Protein 2H6E (pdb70)

Organism: Saccharolobus solfataricus (strain ATCC 35092 / DSM 1617 / JCM 11322 / P2) (NCBI:txid273057)

Sequence (323 aa):
MVKSKAALLKKFSEDVNIPEPQGEEVLIRIGGAGVCRTDLRVWKGVEAKQGFRLPIILGHENAGTIVEVGELAKVKKGDNVVVYATWGDLTCRRYCREGKFNICKNQIIPGQTTNGGFSEYMLVKSSRRWLVKLNSLSPVEAAPLADAGTTSMGAIRQALPFISKFAEPVVIVNGIGGLLAVYTIQILKALMKNNITIVGISRSKKHRDFALELGADYVSEMKDAESLINKLTDDGLGASSIAIDLVGTEEETTYNLGKLLAQEGAIILVGMMEGKRVSLEAFDTAVWNKKLLGSNYGSLNDLEEDVVRRLSESSGKIKPYIIKVPLGRQVITP

Structure (mmCIF, N/CA/C/O backbone):
data_2H6E
#
_entry.id   2H6E
#
_cell.length_a   84.019
_cell.length_b   84.019
_cell.length_c   194.979
_cell.angle_alpha   90.00
_cell.angle_beta   90.00
_cell.angle_gamma   90.00
#
_symmetry.space_group_name_H-M   'I 41 2 2'
#
loop_
_entity.id
_entity.type
_entity.pdbx_description
1 polymer 'D-arabinose 1-dehydrogenase'
2 non-polymer 'ZINC ION'
3 water water
#
loop_
_atom_site.group_PDB
_atom_site.id
_atom_site.type_symbol
_atom_site.label_atom_id
_atom_site.label_alt_id
_atom_site.label_comp_id
_atom_site.label_asym_id
_atom_site.label_entity_id
_atom_site.label_seq_id
_atom_site.pdbx_PDB_ins_code
_atom_site.Cartn_x
_atom_site.Cartn_y
_atom_site.Cartn_z
_atom_site.occupancy
_atom_site.B_iso_or_equiv
_atom_site.auth_seq_id
_atom_site.auth_comp_id
_atom_site.auth_asym_id
_atom_site.auth_atom_id
_atom_site.pdbx_PDB_model_num
ATOM 1 N N . MET A 1 1 ? 58.338 -1.142 1.630 1.00 40.76 1 MET A N 1
ATOM 2 C CA . MET A 1 1 ? 59.205 -1.743 2.678 1.00 40.77 1 MET A CA 1
ATOM 3 C C . MET A 1 1 ? 60.523 -0.981 2.775 1.00 39.35 1 MET A C 1
ATOM 4 O O . MET A 1 1 ? 61.143 -0.670 1.755 1.00 40.63 1 MET A O 1
ATOM 9 N N . VAL A 1 2 ? 60.951 -0.706 4.007 1.00 37.44 2 VAL A N 1
ATOM 10 C CA . VAL A 1 2 ? 62.060 0.211 4.278 1.00 34.44 2 VAL A CA 1
ATOM 11 C C . VAL A 1 2 ? 63.301 -0.510 4.775 1.00 33.84 2 VAL A C 1
ATOM 12 O O . VAL A 1 2 ? 63.226 -1.345 5.676 1.00 33.07 2 VAL A O 1
ATOM 16 N N . LYS A 1 3 ? 64.450 -0.172 4.194 1.00 33.04 3 LYS A N 1
ATOM 17 C CA . LYS A 1 3 ? 65.722 -0.755 4.609 1.00 32.40 3 LYS A CA 1
ATOM 18 C C . LYS A 1 3 ? 66.191 -0.129 5.915 1.00 31.63 3 LYS A C 1
ATOM 19 O O . LYS A 1 3 ? 65.979 1.063 6.142 1.00 34.36 3 LYS A O 1
ATOM 20 N N . SER A 1 4 ? 66.835 -0.939 6.755 1.00 30.40 4 SER A N 1
ATOM 21 C CA . SER A 1 4 ? 67.252 -0.522 8.086 1.00 29.62 4 SER A CA 1
ATOM 22 C C . SER A 1 4 ? 68.412 -1.373 8.602 1.00 29.70 4 SER A C 1
ATOM 23 O O . SER A 1 4 ? 68.402 -2.596 8.465 1.00 31.54 4 SER A O 1
ATOM 26 N N . LYS A 1 5 ? 69.398 -0.711 9.198 1.00 27.18 5 LYS A N 1
ATOM 27 C CA . LYS A 1 5 ? 70.527 -1.367 9.843 1.00 27.23 5 LYS A CA 1
ATOM 28 C C . LYS A 1 5 ? 70.158 -1.745 11.277 1.00 26.75 5 LYS A C 1
ATOM 29 O O . LYS A 1 5 ? 69.823 -0.872 12.085 1.00 26.12 5 LYS A O 1
ATOM 33 N N . ALA A 1 6 ? 70.249 -3.034 11.602 1.00 24.29 6 ALA A N 1
ATOM 34 C CA . ALA A 1 6 ? 69.952 -3.507 12.948 1.00 21.85 6 ALA A CA 1
ATOM 35 C C . ALA A 1 6 ? 71.017 -4.456 13.484 1.00 19.99 6 ALA A C 1
ATOM 36 O O . ALA A 1 6 ? 71.945 -4.830 12.774 1.00 22.61 6 ALA A O 1
ATOM 38 N N . ALA A 1 7 ? 70.881 -4.810 14.756 1.00 17.34 7 ALA A N 1
ATOM 39 C CA . ALA A 1 7 ? 71.670 -5.860 15.377 1.00 16.94 7 ALA A CA 1
ATOM 40 C C . ALA A 1 7 ? 70.749 -7.048 15.651 1.00 17.19 7 ALA A C 1
ATOM 41 O O . ALA A 1 7 ? 69.764 -6.919 16.389 1.00 16.96 7 ALA A O 1
ATOM 43 N N . LEU A 1 8 ? 71.076 -8.200 15.063 1.00 15.90 8 LEU A N 1
ATOM 44 C CA . LEU A 1 8 ? 70.231 -9.398 15.142 1.00 14.80 8 LEU A CA 1
ATOM 45 C C . LEU A 1 8 ? 70.731 -10.379 16.184 1.00 13.78 8 LEU A C 1
ATOM 46 O O . LEU A 1 8 ? 71.935 -10.585 16.321 1.00 12.53 8 LEU A O 1
ATOM 51 N N . LEU A 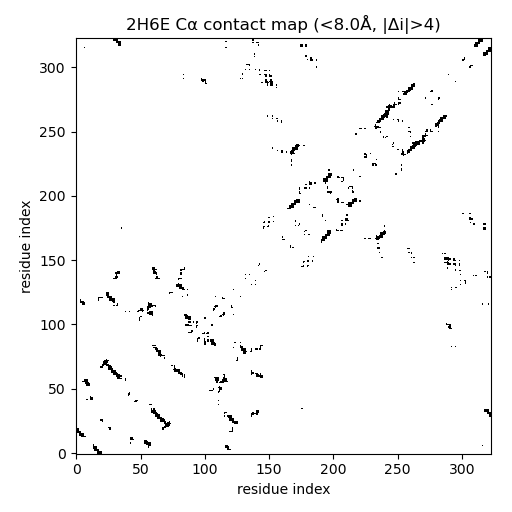1 9 ? 69.793 -10.972 16.916 1.00 12.25 9 LEU A N 1
ATOM 52 C CA . LEU A 1 9 ? 70.073 -12.130 17.742 1.00 12.36 9 LEU A CA 1
ATOM 53 C C . LEU A 1 9 ? 69.740 -13.339 16.884 1.00 14.22 9 LEU A C 1
ATOM 54 O O . LEU A 1 9 ? 68.584 -13.540 16.534 1.00 14.08 9 LEU A O 1
ATOM 59 N N . LYS A 1 10 ? 70.759 -14.123 16.527 1.00 15.84 10 LYS A N 1
ATOM 60 C CA . LYS A 1 10 ? 70.600 -15.270 15.619 1.00 14.37 10 LYS A CA 1
ATOM 61 C C . LYS A 1 10 ? 70.858 -16.587 16.327 1.00 11.22 10 LYS A C 1
ATOM 62 O O . LYS A 1 10 ? 70.133 -17.555 16.122 1.00 9.52 10 LYS A O 1
ATOM 68 N N . LYS A 1 11 ? 71.918 -16.615 17.130 1.00 10.89 11 LYS A N 1
ATOM 69 C CA . LYS A 1 11 ? 72.233 -17.734 18.015 1.00 11.06 11 LYS A CA 1
ATOM 70 C C . LYS A 1 11 ? 72.500 -17.152 19.397 1.00 10.11 11 LYS A C 1
ATOM 71 O O . LYS A 1 11 ? 72.881 -15.989 19.511 1.00 10.87 11 LYS A O 1
ATOM 73 N N . PHE A 1 12 ? 72.337 -17.954 20.445 1.00 10.93 12 PHE A N 1
ATOM 74 C CA . PHE A 1 12 ? 72.449 -17.444 21.821 1.00 10.40 12 PHE A CA 1
ATOM 75 C C . PHE A 1 12 ? 73.868 -17.016 22.263 1.00 10.92 12 PHE A C 1
ATOM 76 O O . PHE A 1 12 ? 74.173 -17.030 23.454 1.00 10.58 12 PHE A O 1
ATOM 84 N N . SER A 1 13 ? 74.720 -16.601 21.322 1.00 12.41 13 SER A N 1
ATOM 85 C CA . SER A 1 13 ? 76.020 -16.019 21.666 1.00 12.09 13 SER A CA 1
ATOM 86 C C . SER A 1 13 ? 76.632 -15.234 20.506 1.00 12.88 13 SER A C 1
ATOM 87 O O . SER A 1 13 ? 76.774 -15.741 19.392 1.00 13.96 13 SER A O 1
ATOM 89 N N . GLU A 1 19 ? 73.601 -6.932 10.241 1.00 43.01 19 GLU A N 1
ATOM 90 C CA . GLU A 1 19 ? 73.651 -5.666 9.523 1.00 43.90 19 GLU A CA 1
ATOM 91 C C . GLU A 1 19 ? 72.266 -5.160 9.099 1.00 44.87 19 GLU A C 1
ATOM 92 O O . GLU A 1 19 ? 71.511 -4.649 9.927 1.00 43.63 19 GLU A O 1
ATOM 94 N N . ASP A 1 20 ? 71.922 -5.343 7.824 1.00 45.87 20 ASP A N 1
ATOM 95 C CA . ASP A 1 20 ? 70.878 -4.545 7.168 1.00 46.98 20 ASP A CA 1
ATOM 96 C C . ASP A 1 20 ? 69.578 -5.331 6.925 1.00 47.05 20 ASP A C 1
ATOM 97 O O . ASP A 1 20 ? 69.547 -6.233 6.090 1.00 48.74 20 ASP A O 1
ATOM 102 N N . VAL A 1 21 ? 68.509 -4.977 7.646 1.00 45.54 21 VAL A N 1
ATOM 103 C CA . VAL A 1 21 ? 67.209 -5.655 7.522 1.00 44.44 21 VAL A CA 1
ATOM 104 C C . VAL A 1 21 ? 66.136 -4.799 6.829 1.00 43.04 21 VAL A C 1
ATOM 105 O O . VAL A 1 21 ? 66.316 -3.596 6.621 1.00 43.35 21 VAL A O 1
ATOM 109 N N . ASN A 1 22 ? 65.019 -5.442 6.488 1.00 40.47 22 ASN A N 1
ATOM 110 C CA . ASN A 1 22 ? 63.885 -4.784 5.838 1.00 38.51 22 ASN A CA 1
ATOM 111 C C . ASN A 1 22 ? 62.674 -4.668 6.773 1.00 37.20 22 ASN A C 1
ATOM 112 O O . ASN A 1 22 ? 62.379 -5.601 7.523 1.00 38.07 22 ASN A O 1
ATOM 117 N N . ILE A 1 23 ? 61.969 -3.535 6.706 1.00 35.53 23 ILE A N 1
ATOM 118 C CA . ILE A 1 23 ? 60.877 -3.222 7.648 1.00 34.92 23 ILE A CA 1
ATOM 119 C C . ILE A 1 23 ? 59.581 -2.841 6.913 1.00 33.47 23 ILE A C 1
ATOM 120 O O . ILE A 1 23 ? 59.570 -1.883 6.147 1.00 33.49 23 ILE A O 1
ATOM 125 N N . PRO A 1 24 ? 58.477 -3.575 7.159 1.00 34.20 24 PRO A N 1
ATOM 126 C CA . PRO A 1 24 ? 57.229 -3.302 6.428 1.00 34.04 24 PRO A CA 1
ATOM 127 C C . PRO A 1 24 ? 56.655 -1.893 6.627 1.00 33.08 24 PRO A C 1
ATOM 128 O O . PRO A 1 24 ? 56.866 -1.267 7.660 1.00 32.95 24 PRO A O 1
ATOM 132 N N . GLU A 1 25 ? 55.938 -1.408 5.622 1.00 31.38 25 GLU A N 1
ATOM 133 C CA . GLU A 1 25 ? 55.318 -0.102 5.697 1.00 30.18 25 GLU A CA 1
ATOM 134 C C . GLU A 1 25 ? 54.044 -0.223 6.514 1.00 29.10 25 GLU A C 1
ATOM 135 O O . GLU A 1 25 ? 53.340 -1.243 6.440 1.00 26.02 25 GLU A O 1
ATOM 141 N N . PRO A 1 26 ? 53.744 0.816 7.307 1.00 22.93 26 PRO A N 1
ATOM 142 C CA . PRO A 1 26 ? 52.591 0.775 8.185 1.00 22.16 26 PRO A CA 1
ATOM 143 C C . PRO A 1 26 ? 51.231 0.834 7.485 1.00 20.09 26 PRO A C 1
ATOM 144 O O . PRO A 1 26 ? 51.051 1.610 6.542 1.00 20.06 26 PRO A O 1
ATOM 148 N N . GLN A 1 27 ? 50.284 0.055 8.016 1.00 20.76 27 GLN A N 1
ATOM 149 C CA . GLN A 1 27 ? 48.907 0.002 7.546 1.00 17.52 27 GLN A CA 1
ATOM 150 C C . GLN A 1 27 ? 47.949 0.182 8.724 1.00 18.11 27 GLN A C 1
ATOM 151 O O . GLN A 1 27 ? 48.273 -0.152 9.874 1.00 17.37 27 GLN A O 1
ATOM 157 N N . GLY A 1 28 ? 46.737 0.650 8.448 1.00 19.32 28 GLY A N 1
ATOM 158 C CA . GLY A 1 28 ? 45.740 0.749 9.514 1.00 20.84 28 GLY A CA 1
ATOM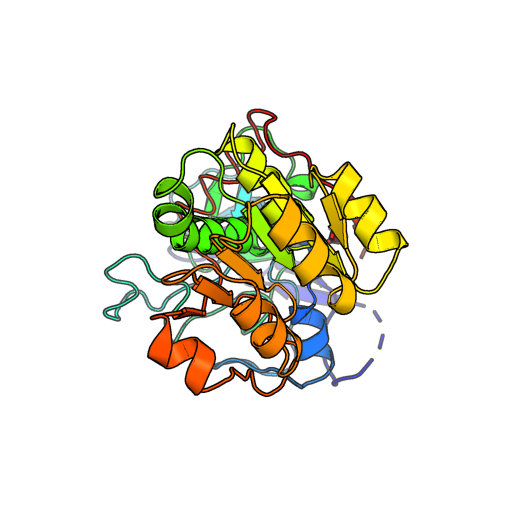 159 C C . GLY A 1 28 ? 46.260 1.700 10.577 1.00 19.64 28 GLY A C 1
ATOM 160 O O . GLY A 1 28 ? 46.643 2.816 10.251 1.00 19.97 28 GLY A O 1
ATOM 161 N N . GLU A 1 29 ? 46.301 1.252 11.833 1.00 22.49 29 GLU A N 1
ATOM 162 C CA . GLU A 1 29 ? 46.751 2.102 12.949 1.00 23.96 29 GLU A CA 1
ATOM 163 C C . GLU A 1 29 ? 48.264 2.118 13.161 1.00 21.32 29 GLU A C 1
ATOM 164 O O . GLU A 1 29 ? 48.762 2.839 14.045 1.00 21.21 29 GLU A O 1
ATOM 170 N N . GLU A 1 30 ? 49.002 1.351 12.365 1.00 20.15 30 GLU A N 1
ATOM 171 C CA . GLU A 1 30 ? 50.446 1.212 12.545 1.00 21.42 30 GLU A CA 1
ATOM 172 C C . GLU A 1 30 ? 51.203 2.492 12.259 1.00 22.43 30 GLU A C 1
ATOM 173 O O . GLU A 1 30 ? 50.767 3.313 11.456 1.00 21.25 30 GLU A O 1
ATOM 179 N N . VAL A 1 31 ? 52.370 2.610 12.893 1.00 21.97 31 VAL A N 1
ATOM 180 C CA . VAL A 1 31 ? 53.245 3.753 12.751 1.00 21.64 31 VAL A CA 1
ATOM 181 C C . VAL A 1 31 ? 54.670 3.258 12.594 1.00 22.28 31 VAL A C 1
ATOM 182 O O . VAL A 1 31 ? 55.061 2.305 13.248 1.00 22.52 31 VAL A O 1
ATOM 186 N N . LEU A 1 32 ? 55.431 3.894 11.706 1.00 21.98 32 LEU A N 1
ATOM 187 C CA . LEU A 1 32 ? 56.852 3.594 11.548 1.00 23.94 32 LEU A CA 1
ATOM 188 C C . LEU A 1 32 ? 57.611 4.719 12.217 1.00 24.72 32 LEU A C 1
ATOM 189 O O . LEU A 1 32 ? 57.320 5.886 11.963 1.00 24.51 32 LEU A O 1
ATOM 194 N N . ILE A 1 33 ? 58.556 4.377 13.092 1.00 26.04 33 ILE A N 1
ATOM 195 C CA . ILE A 1 33 ? 59.404 5.389 13.696 1.00 28.05 33 ILE A CA 1
ATOM 196 C C . ILE A 1 33 ? 60.880 5.181 13.347 1.00 28.58 33 ILE A C 1
ATOM 197 O O . ILE A 1 33 ? 61.343 4.059 13.133 1.00 29.06 33 ILE A O 1
ATOM 202 N N . ARG A 1 34 ? 61.592 6.301 13.334 1.00 27.16 34 ARG A N 1
ATOM 203 C CA . ARG A 1 34 ? 63.037 6.368 13.265 1.00 27.70 34 ARG A CA 1
ATOM 204 C C . ARG A 1 34 ? 63.574 6.342 14.694 1.00 26.76 34 ARG A C 1
ATOM 205 O O . ARG A 1 34 ? 63.368 7.302 15.438 1.00 25.35 34 ARG A O 1
ATOM 213 N N . ILE A 1 35 ? 64.245 5.257 15.088 1.00 23.08 35 ILE A N 1
ATOM 214 C CA . ILE A 1 35 ? 64.726 5.142 16.467 1.00 22.52 35 ILE A CA 1
ATOM 215 C C . ILE A 1 35 ? 65.744 6.254 16.764 1.00 22.22 35 ILE A C 1
ATOM 216 O O . ILE A 1 35 ? 66.700 6.458 16.013 1.00 23.94 35 ILE A O 1
ATOM 221 N N . GLY A 1 36 ? 65.497 6.994 17.840 1.00 21.94 36 GLY A N 1
ATOM 222 C CA . GLY A 1 36 ? 66.463 7.945 18.391 1.00 22.45 36 GLY A CA 1
ATOM 223 C C . GLY A 1 36 ? 67.302 7.328 19.497 1.00 21.37 36 GLY A C 1
ATOM 224 O O . GLY A 1 36 ? 68.483 7.654 19.651 1.00 23.36 36 GLY A O 1
ATOM 225 N N . GLY A 1 37 ? 66.681 6.449 20.276 1.00 24.10 37 GLY A N 1
ATOM 226 C CA . GLY A 1 37 ? 67.330 5.770 21.390 1.00 24.60 37 GLY A CA 1
ATOM 227 C C . GLY A 1 37 ? 66.701 4.414 21.632 1.00 20.73 37 GLY A C 1
ATOM 228 O O . GLY A 1 37 ? 65.489 4.273 21.595 1.00 24.69 37 GLY A O 1
ATOM 229 N N . ALA A 1 38 ? 67.532 3.400 21.820 1.00 17.09 38 ALA A N 1
ATOM 230 C CA . ALA A 1 38 ? 67.070 2.076 22.236 1.00 18.81 38 ALA A CA 1
ATOM 231 C C . ALA A 1 38 ? 67.899 1.601 23.436 1.00 21.43 38 ALA A C 1
ATOM 232 O O . ALA A 1 38 ? 69.063 1.239 23.280 1.00 23.30 38 ALA A O 1
ATOM 234 N N . GLY A 1 39 ? 67.319 1.642 24.634 1.00 21.98 39 GLY A N 1
ATOM 235 C CA . GLY A 1 39 ? 68.043 1.285 25.857 1.00 22.95 39 GLY A CA 1
ATOM 236 C C . GLY A 1 39 ? 68.411 -0.188 25.951 1.00 24.26 39 GLY A C 1
ATOM 237 O O . GLY A 1 39 ? 67.769 -1.029 25.316 1.00 22.11 39 GLY A O 1
ATOM 238 N N . VAL A 1 40 ? 69.463 -0.486 26.722 1.00 28.41 40 VAL A N 1
ATOM 239 C CA . VAL A 1 40 ? 69.970 -1.857 26.913 1.00 25.55 40 VAL A CA 1
ATOM 240 C C . VAL A 1 40 ? 69.657 -2.361 28.340 1.00 27.50 40 VAL A C 1
ATOM 241 O O . VAL A 1 40 ? 70.120 -1.792 29.328 1.00 25.49 40 VAL A O 1
ATOM 245 N N . CYS A 1 41 ? 68.860 -3.424 28.437 1.00 26.88 41 CYS A N 1
ATOM 246 C CA . CYS A 1 41 ? 68.349 -3.921 29.725 1.00 24.55 41 CYS A CA 1
ATOM 247 C C . CYS A 1 41 ? 69.004 -5.227 30.144 1.00 25.13 41 CYS A C 1
ATOM 248 O O . CYS A 1 41 ? 69.506 -5.972 29.308 1.00 23.68 41 CYS A O 1
ATOM 251 N N . ARG A 1 42 ? 68.981 -5.502 31.449 1.00 27.18 42 ARG A N 1
ATOM 252 C CA . ARG A 1 42 ? 69.298 -6.837 31.959 1.00 28.09 42 ARG A CA 1
ATOM 253 C C . ARG A 1 42 ? 68.380 -7.902 31.351 1.00 27.35 42 ARG A C 1
ATOM 254 O O . ARG A 1 42 ? 68.780 -9.064 31.226 1.00 29.45 42 ARG A O 1
ATOM 258 N N . THR A 1 43 ? 67.155 -7.516 30.992 1.00 28.49 43 THR A N 1
ATOM 259 C CA . THR A 1 43 ? 66.250 -8.424 30.284 1.00 29.38 43 THR A CA 1
ATOM 260 C C . THR A 1 43 ? 66.792 -8.842 28.903 1.00 31.15 43 THR A C 1
ATOM 261 O O . THR A 1 43 ? 66.631 -9.998 28.514 1.00 31.19 43 THR A O 1
ATOM 265 N N . ASP A 1 44 ? 67.444 -7.923 28.181 1.00 30.98 44 ASP A N 1
ATOM 266 C CA . ASP A 1 44 ? 68.047 -8.250 26.877 1.00 30.24 44 ASP A CA 1
ATOM 267 C C . ASP A 1 44 ? 69.124 -9.312 27.027 1.00 30.32 44 ASP A C 1
ATOM 268 O O . ASP A 1 44 ? 69.285 -10.158 26.149 1.00 31.83 44 ASP A O 1
ATOM 273 N N . LEU A 1 45 ? 69.872 -9.240 28.129 1.00 29.44 45 LEU A N 1
ATOM 274 C CA . LEU A 1 45 ? 70.949 -10.184 28.396 1.00 29.73 45 LEU A CA 1
ATOM 275 C C . LEU A 1 45 ? 70.409 -11.558 28.777 1.00 29.73 45 LEU A C 1
ATOM 276 O O . LEU A 1 45 ? 71.050 -12.566 28.515 1.00 26.52 45 LEU A O 1
ATOM 281 N N . ARG A 1 46 ? 69.239 -11.601 29.410 1.00 28.85 46 ARG A N 1
ATOM 282 C CA . ARG A 1 46 ? 68.616 -12.880 29.741 1.00 31.16 46 ARG A CA 1
ATOM 283 C C . ARG A 1 46 ? 68.062 -13.552 28.482 1.00 30.03 46 ARG A C 1
ATOM 284 O O . ARG A 1 46 ? 68.107 -14.771 28.350 1.00 31.18 46 ARG A O 1
ATOM 292 N N . VAL A 1 47 ? 67.550 -12.748 27.556 1.00 30.17 47 VAL A N 1
ATOM 293 C CA . VAL A 1 47 ? 67.064 -13.255 26.275 1.00 29.22 47 VAL A CA 1
ATOM 294 C C . VAL A 1 47 ? 68.270 -13.643 25.429 1.00 29.11 47 VAL A C 1
ATOM 295 O O . VAL A 1 47 ? 68.341 -14.764 24.906 1.00 28.61 47 VAL A O 1
ATOM 299 N N . TRP A 1 48 ? 69.239 -12.735 25.348 1.00 28.41 48 TRP A N 1
ATOM 300 C CA . TRP A 1 48 ? 70.517 -12.989 24.659 1.00 28.67 48 TRP A CA 1
ATOM 301 C C . TRP A 1 48 ? 71.151 -14.316 25.062 1.00 30.15 48 TRP A C 1
ATOM 302 O O . TRP A 1 48 ? 71.680 -15.040 24.212 1.00 32.25 48 TRP A O 1
ATOM 313 N N . LYS A 1 49 ? 71.110 -14.618 26.359 1.00 31.78 49 LYS A N 1
ATOM 314 C CA . LYS A 1 49 ? 71.657 -15.871 26.901 1.00 32.71 49 LYS A CA 1
ATOM 315 C C . LYS A 1 49 ? 70.657 -17.037 26.849 1.00 33.40 49 LYS A C 1
ATOM 316 O O . LYS A 1 49 ? 70.966 -18.131 27.292 1.00 31.85 49 LYS A O 1
ATOM 322 N N . GLY A 1 50 ? 69.460 -16.805 26.316 1.00 35.16 50 GLY A N 1
ATOM 323 C CA . GLY A 1 50 ? 68.459 -17.860 26.187 1.00 36.94 50 GLY A CA 1
ATOM 324 C C . GLY A 1 50 ? 68.065 -18.459 27.524 1.00 38.27 50 GLY A C 1
ATOM 325 O O . GLY A 1 50 ? 67.999 -19.680 27.669 1.00 40.59 50 GLY A O 1
ATOM 326 N N . VAL A 1 51 ? 67.846 -17.597 28.513 1.00 37.04 51 VAL A N 1
ATOM 327 C CA . VAL A 1 51 ? 67.340 -18.021 29.816 1.00 36.19 51 VAL A CA 1
ATOM 328 C C . VAL A 1 51 ? 65.948 -17.442 30.047 1.00 34.74 51 VAL A C 1
ATOM 329 O O . VAL A 1 51 ? 65.345 -17.685 31.083 1.00 33.26 51 VAL A O 1
ATOM 333 N N . GLU A 1 52 ? 65.449 -16.677 29.076 1.00 35.40 52 GLU A N 1
ATOM 334 C CA . GLU A 1 52 ? 64.126 -16.066 29.159 1.00 36.85 52 GLU A CA 1
ATOM 335 C C . GLU A 1 52 ? 63.524 -15.932 27.763 1.00 37.89 52 GLU A C 1
ATOM 336 O O . GLU A 1 52 ? 64.146 -15.361 26.863 1.00 38.09 52 GLU A O 1
ATOM 342 N N . ALA A 1 53 ? 62.313 -16.460 27.601 1.00 38.32 53 ALA A N 1
ATOM 343 C CA . ALA A 1 53 ? 61.586 -16.401 26.334 1.00 37.71 53 ALA A CA 1
ATOM 344 C C . ALA A 1 53 ? 60.078 -16.328 26.592 1.00 36.76 53 ALA A C 1
ATOM 345 O O . ALA A 1 53 ? 59.456 -17.309 26.998 1.00 38.20 53 ALA A O 1
ATOM 347 N N . LYS A 1 54 ? 59.501 -15.156 26.363 1.00 36.61 54 LYS A N 1
ATOM 348 C CA . LYS A 1 54 ? 58.063 -14.959 26.522 1.00 36.94 54 LYS A CA 1
ATOM 349 C C . LYS A 1 54 ? 57.314 -15.502 25.304 1.00 38.85 54 LYS A C 1
ATOM 350 O O . LYS A 1 54 ? 57.928 -15.823 24.279 1.00 36.61 54 LYS A O 1
ATOM 356 N N . GLN A 1 55 ? 55.994 -15.626 25.434 1.00 39.48 55 GLN A N 1
ATOM 357 C CA . GLN A 1 55 ? 55.172 -16.235 24.386 1.00 41.54 55 GLN A CA 1
ATOM 358 C C . GLN A 1 55 ? 55.367 -15.492 23.067 1.00 39.23 55 GLN A C 1
ATOM 359 O O . GLN A 1 55 ? 55.375 -14.271 23.054 1.00 35.79 55 GLN A O 1
ATOM 365 N N . GLY A 1 56 ? 55.557 -16.230 21.973 1.00 36.69 56 GLY A N 1
ATOM 366 C CA . GLY A 1 56 ? 55.727 -15.611 20.652 1.00 37.12 56 GLY A CA 1
ATOM 367 C C . GLY A 1 56 ? 57.175 -15.339 20.276 1.00 36.37 56 GLY A C 1
ATOM 368 O O . GLY A 1 56 ? 57.480 -15.074 19.107 1.00 34.61 56 GLY A O 1
ATOM 369 N N . PHE A 1 57 ? 58.072 -15.412 21.257 1.00 35.37 57 PHE A N 1
ATOM 370 C CA . PHE A 1 57 ? 59.495 -15.278 20.989 1.00 36.25 57 PHE A CA 1
ATOM 371 C C . PHE A 1 57 ? 59.949 -16.351 20.004 1.00 36.79 57 PHE A C 1
ATOM 372 O O . PHE A 1 57 ? 59.537 -17.517 20.093 1.00 36.62 57 PHE A O 1
ATOM 380 N N . ARG A 1 58 ? 60.803 -15.942 19.073 1.00 36.04 58 ARG A N 1
ATOM 381 C CA . ARG A 1 58 ? 61.331 -16.838 18.055 1.00 37.31 58 ARG A CA 1
ATOM 382 C C . ARG A 1 58 ? 62.542 -16.175 17.427 1.00 37.95 58 ARG A C 1
ATOM 383 O O . ARG A 1 58 ? 62.645 -14.946 17.440 1.00 35.26 58 ARG A O 1
ATOM 385 N N . LEU A 1 59 ? 63.450 -16.979 16.883 1.00 39.10 59 LEU A N 1
ATOM 386 C CA . LEU A 1 59 ? 64.637 -16.456 16.218 1.00 39.36 59 LEU A CA 1
ATOM 387 C C . LEU A 1 59 ? 64.400 -16.282 14.722 1.00 40.04 59 LEU A C 1
ATOM 388 O O . LEU A 1 59 ? 63.498 -16.895 14.151 1.00 44.91 59 LEU A O 1
ATOM 393 N N . PRO A 1 60 ? 65.215 -15.442 14.092 1.00 36.10 60 PRO A N 1
ATOM 394 C CA . PRO A 1 60 ? 65.975 -14.418 14.816 1.00 34.25 60 PRO A CA 1
ATOM 395 C C . PRO A 1 60 ? 65.078 -13.284 15.301 1.00 32.40 60 PRO A C 1
ATOM 396 O O . PRO A 1 60 ? 63.856 -13.367 15.174 1.00 34.21 60 PRO A O 1
ATOM 400 N N . ILE A 1 61 ? 65.685 -12.237 15.850 1.00 29.83 61 ILE A N 1
ATOM 401 C CA . ILE A 1 61 ? 64.933 -11.116 16.397 1.00 27.23 61 ILE A CA 1
ATOM 402 C C . ILE A 1 61 ? 65.880 -9.952 16.682 1.00 28.64 61 ILE A C 1
ATOM 403 O O . ILE A 1 61 ? 67.037 -10.150 17.075 1.00 28.73 61 ILE A O 1
ATOM 408 N N . ILE A 1 62 ? 65.384 -8.740 16.455 1.00 28.23 62 ILE A N 1
ATOM 409 C CA . ILE A 1 62 ? 66.076 -7.535 16.851 1.00 26.24 62 ILE A CA 1
ATOM 410 C C . ILE A 1 62 ? 65.641 -7.293 18.271 1.00 28.39 62 ILE A C 1
ATOM 411 O O . ILE A 1 62 ? 64.446 -7.150 18.517 1.00 27.12 62 ILE A O 1
ATOM 416 N N . LEU A 1 63 ? 66.591 -7.259 19.197 1.00 26.80 63 LEU A N 1
ATOM 417 C CA . LEU A 1 63 ? 66.277 -6.977 20.597 1.00 28.39 63 LEU A CA 1
ATOM 418 C C . LEU A 1 63 ? 66.027 -5.485 20.792 1.00 26.66 63 LEU A C 1
ATOM 419 O O . LEU A 1 63 ? 66.057 -4.705 19.840 1.00 28.30 63 LEU A O 1
ATOM 424 N N . GLY A 1 64 ? 65.771 -5.095 22.032 1.00 27.70 64 GLY A N 1
ATOM 425 C CA . GLY A 1 64 ? 65.652 -3.697 22.375 1.00 27.58 64 GLY A CA 1
ATOM 426 C C . GLY A 1 64 ? 64.187 -3.363 22.536 1.00 25.46 64 GLY A C 1
ATOM 427 O O . GLY A 1 64 ? 63.478 -3.176 21.547 1.00 26.22 64 GLY A O 1
ATOM 428 N N . HIS A 1 65 ? 63.758 -3.282 23.794 1.00 26.24 65 HIS A N 1
ATOM 429 C CA . HIS A 1 65 ? 62.368 -3.048 24.160 1.00 26.28 65 HIS A CA 1
ATOM 430 C C . HIS A 1 65 ? 62.180 -1.701 24.868 1.00 26.46 65 HIS A C 1
ATOM 431 O O . HIS A 1 65 ? 61.118 -1.434 25.437 1.00 25.22 65 HIS A O 1
ATOM 438 N N . GLU A 1 66 ? 63.206 -0.845 24.804 1.00 24.69 66 GLU A N 1
ATOM 439 C CA . GLU A 1 66 ? 63.242 0.388 25.586 1.00 24.96 66 GLU A CA 1
ATOM 440 C C . GLU A 1 66 ? 63.468 1.543 24.623 1.00 23.29 66 GLU A C 1
ATOM 441 O O . GLU A 1 66 ? 64.590 2.042 24.480 1.00 20.87 66 GLU A O 1
ATOM 447 N N . ASN A 1 67 ? 62.401 1.953 23.937 1.00 19.99 67 ASN A N 1
ATOM 448 C CA . ASN A 1 67 ? 62.554 2.725 22.692 1.00 22.54 67 ASN A CA 1
ATOM 449 C C . ASN A 1 67 ? 61.865 4.093 22.623 1.00 24.29 67 ASN A C 1
ATOM 450 O O . ASN A 1 67 ? 60.722 4.252 23.062 1.00 23.93 67 ASN A O 1
ATOM 455 N N . ALA A 1 68 ? 62.583 5.054 22.034 1.00 22.82 68 ALA A N 1
ATOM 456 C CA . ALA A 1 68 ? 62.064 6.360 21.653 1.00 20.71 68 ALA A CA 1
ATOM 457 C C . ALA A 1 68 ? 62.575 6.744 20.254 1.00 21.65 68 ALA A C 1
ATOM 458 O O . ALA A 1 68 ? 63.605 6.250 19.784 1.00 21.07 68 ALA A O 1
ATOM 460 N N . GLY A 1 69 ? 61.847 7.634 19.601 1.00 23.66 69 GLY A N 1
ATOM 461 C CA . GLY A 1 69 ? 62.247 8.119 18.290 1.00 24.21 69 GLY A CA 1
ATOM 462 C C . GLY A 1 69 ? 61.231 9.068 17.687 1.00 24.63 69 GLY A C 1
ATOM 463 O O . GLY A 1 69 ? 60.406 9.658 18.396 1.00 22.26 69 GLY A O 1
ATOM 464 N N . THR A 1 70 ? 61.300 9.195 16.364 1.00 26.84 70 THR A N 1
ATOM 465 C CA . THR A 1 70 ? 60.504 10.147 15.593 1.00 26.48 70 THR A CA 1
ATOM 466 C C . THR A 1 70 ? 59.560 9.444 14.605 1.00 25.22 70 THR A C 1
ATOM 467 O O . THR A 1 70 ? 59.949 8.508 13.914 1.00 25.08 70 THR A O 1
ATOM 471 N N . ILE A 1 71 ? 58.313 9.893 14.568 1.00 24.73 71 ILE A N 1
ATOM 472 C CA . ILE A 1 71 ? 57.325 9.369 13.638 1.00 24.76 71 ILE A CA 1
ATOM 473 C C . ILE A 1 71 ? 57.710 9.799 12.226 1.00 25.75 71 ILE A C 1
ATOM 474 O O . ILE A 1 71 ? 57.878 10.995 11.955 1.00 24.49 71 ILE A O 1
ATOM 479 N N . VAL A 1 72 ? 57.846 8.816 11.340 1.00 24.84 72 VAL A N 1
ATOM 480 C CA . VAL A 1 72 ? 58.218 9.074 9.933 1.00 25.84 72 VAL A CA 1
ATOM 481 C C . VAL A 1 72 ? 57.166 8.620 8.909 1.00 26.61 72 VAL A C 1
ATOM 482 O O . VAL A 1 72 ? 57.066 9.214 7.840 1.00 24.85 72 VAL A O 1
ATOM 486 N N . GLU A 1 73 ? 56.399 7.573 9.215 1.00 25.42 73 GLU A N 1
ATOM 487 C CA . GLU A 1 73 ? 55.308 7.122 8.333 1.00 26.69 73 GLU A CA 1
ATOM 488 C C . GLU A 1 73 ? 54.141 6.590 9.151 1.00 24.86 73 GLU A C 1
ATOM 489 O O . GLU A 1 73 ? 54.322 6.101 10.270 1.00 21.58 73 GLU A O 1
ATOM 495 N N . VAL A 1 74 ? 52.944 6.678 8.587 1.00 22.82 74 VAL A N 1
ATOM 496 C CA . VAL A 1 74 ? 51.734 6.301 9.299 1.00 21.27 74 VAL A CA 1
ATOM 497 C C . VAL A 1 74 ? 50.780 5.532 8.399 1.00 22.93 74 VAL A C 1
ATOM 498 O O . VAL A 1 74 ? 50.680 5.817 7.199 1.00 19.00 74 VAL A O 1
ATOM 502 N N . GLY A 1 75 ? 50.069 4.565 8.969 1.00 21.34 75 GLY A N 1
ATOM 503 C CA . GLY A 1 75 ? 48.888 4.026 8.306 1.00 21.26 75 GLY A CA 1
ATOM 504 C C . GLY A 1 75 ? 47.740 5.027 8.298 1.00 20.79 75 GLY A C 1
ATOM 505 O O . GLY A 1 75 ? 47.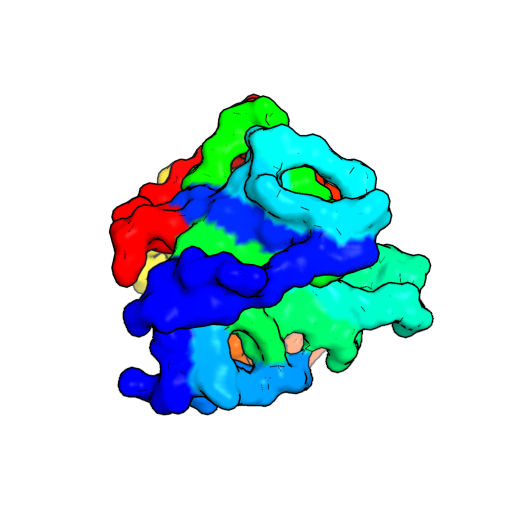789 6.049 8.998 1.00 19.09 75 GLY A O 1
ATOM 506 N N . GLU A 1 76 ? 46.700 4.739 7.513 1.00 21.09 76 GLU A N 1
ATOM 507 C CA . GLU A 1 76 ? 45.598 5.695 7.308 1.00 19.28 76 GLU A CA 1
ATOM 508 C C . GLU A 1 76 ? 44.770 5.919 8.563 1.00 20.23 76 GLU A C 1
ATOM 509 O O . GLU A 1 76 ? 44.060 6.908 8.656 1.00 23.58 76 GLU A O 1
ATOM 515 N N . LEU A 1 77 ? 44.859 5.010 9.529 1.00 17.71 77 LEU A N 1
ATOM 516 C CA . LEU A 1 77 ? 44.095 5.139 10.768 1.00 19.05 77 LEU A CA 1
ATOM 517 C C . LEU A 1 77 ? 44.924 5.517 11.988 1.00 18.98 77 LEU A C 1
ATOM 518 O O . LEU A 1 77 ? 44.404 5.488 13.107 1.00 22.29 77 LEU A O 1
ATOM 523 N N . ALA A 1 78 ? 46.199 5.848 11.805 1.00 18.97 78 ALA A N 1
ATOM 524 C CA . ALA A 1 78 ? 47.091 6.075 12.958 1.00 19.76 78 ALA A CA 1
ATOM 525 C C . ALA A 1 78 ? 46.751 7.350 13.783 1.00 23.73 78 ALA A C 1
ATOM 526 O O . ALA A 1 78 ? 46.988 7.397 15.004 1.00 24.38 78 ALA A O 1
ATOM 528 N N . LYS A 1 79 ? 46.199 8.368 13.126 1.00 22.25 79 LYS A N 1
ATOM 529 C CA . LYS A 1 79 ? 45.798 9.625 13.804 1.00 24.16 79 LYS A CA 1
ATOM 530 C C . LYS A 1 79 ? 46.948 10.223 14.620 1.00 21.67 79 LYS A C 1
ATOM 531 O O . LYS A 1 79 ? 46.779 10.559 15.792 1.00 25.81 79 LYS A O 1
ATOM 535 N N . VAL A 1 80 ? 48.125 10.317 14.012 1.00 21.19 80 VAL A N 1
ATOM 536 C CA . VAL A 1 80 ? 49.293 10.930 14.666 1.00 18.45 80 VAL A CA 1
ATOM 537 C C . VAL A 1 80 ? 50.056 11.765 13.653 1.00 18.24 80 VAL A C 1
ATOM 538 O O . VAL A 1 80 ? 49.839 11.659 12.438 1.00 17.55 80 VAL A O 1
ATOM 542 N N . LYS A 1 81 ? 50.940 12.607 14.170 1.00 19.16 81 LYS A N 1
ATOM 543 C CA . LYS A 1 81 ? 51.588 13.638 13.366 1.00 18.94 81 LYS A CA 1
ATOM 544 C C . LYS A 1 81 ? 53.007 13.219 13.055 1.00 15.27 81 LYS A C 1
ATOM 545 O O . LYS A 1 81 ? 53.811 13.091 13.956 1.00 17.46 81 LYS A O 1
ATOM 551 N N . LYS A 1 82 ? 53.320 13.055 11.771 1.00 16.82 82 LYS A N 1
ATOM 552 C CA . LYS A 1 82 ? 54.693 12.829 11.339 1.00 17.74 82 LYS A CA 1
ATOM 553 C C . LYS A 1 82 ? 55.586 13.975 11.845 1.00 20.27 82 LYS A C 1
ATOM 554 O O . LYS A 1 82 ? 55.206 15.149 11.796 1.00 18.35 82 LYS A O 1
ATOM 560 N N . GLY A 1 83 ? 56.758 13.617 12.357 1.00 20.55 83 GLY A N 1
ATOM 561 C CA . GLY A 1 83 ? 57.690 14.595 12.889 1.00 22.35 83 GLY A CA 1
ATOM 562 C C . GLY A 1 83 ? 57.673 14.676 14.402 1.00 21.31 83 GLY A C 1
ATOM 563 O O . GLY A 1 83 ? 58.604 15.227 14.981 1.00 21.12 83 GLY A O 1
ATOM 564 N N . ASP A 1 84 ? 56.617 14.155 15.036 1.00 19.70 84 ASP A N 1
ATOM 565 C CA . ASP A 1 84 ? 56.513 14.141 16.502 1.00 21.17 84 ASP A CA 1
ATOM 566 C C . ASP A 1 84 ? 57.508 13.139 17.088 1.00 23.19 84 ASP A C 1
ATOM 567 O O . ASP A 1 84 ? 57.777 12.083 16.496 1.00 22.17 84 ASP A O 1
ATOM 572 N N . ASN A 1 85 ? 58.085 13.494 18.235 1.00 20.69 85 ASN A N 1
ATOM 573 C CA . ASN A 1 85 ? 58.930 12.584 18.993 1.00 21.52 85 ASN A CA 1
ATOM 574 C C . ASN A 1 85 ? 58.058 11.850 19.995 1.00 20.44 85 ASN A C 1
ATOM 575 O O . ASN A 1 85 ? 57.146 12.432 20.590 1.00 19.49 85 ASN A O 1
ATOM 580 N N . VAL A 1 86 ? 58.322 10.563 20.145 1.00 20.02 86 VAL A N 1
ATOM 581 C CA . VAL A 1 86 ? 57.512 9.696 20.963 1.00 20.41 86 VAL A CA 1
ATOM 582 C C . VAL A 1 86 ? 58.369 8.663 21.695 1.00 21.02 86 VAL A C 1
ATOM 583 O O . VAL A 1 86 ? 59.451 8.286 21.233 1.00 21.18 86 VAL A O 1
ATOM 587 N N . VAL A 1 87 ? 57.843 8.186 22.818 1.00 21.12 87 VAL A N 1
ATOM 588 C CA . VAL A 1 87 ? 58.385 7.017 23.496 1.00 22.88 87 VAL A CA 1
ATOM 589 C C . VAL A 1 87 ? 57.406 5.861 23.330 1.00 22.11 87 VAL A C 1
ATOM 590 O O . VAL A 1 87 ? 56.186 6.058 23.340 1.00 22.23 87 VAL A O 1
ATOM 594 N N . VAL A 1 88 ? 57.946 4.657 23.147 1.00 23.87 88 VAL A N 1
ATOM 595 C CA . VAL A 1 88 ? 57.120 3.510 22.811 1.00 21.80 88 VAL A CA 1
ATOM 596 C C . VAL A 1 88 ? 56.836 2.671 24.054 1.00 22.26 88 VAL A C 1
ATOM 597 O O . VAL A 1 88 ? 57.741 2.118 24.677 1.00 22.83 88 VAL A O 1
ATOM 601 N N . TYR A 1 89 ? 55.564 2.585 24.410 1.00 20.09 89 TYR A N 1
ATOM 602 C CA . TYR A 1 89 ? 55.104 1.668 25.426 1.00 22.17 89 TYR A CA 1
ATOM 603 C C . TYR A 1 89 ? 55.352 0.230 24.954 1.00 21.65 89 TYR A C 1
ATOM 604 O O . TYR A 1 89 ? 55.013 -0.099 23.836 1.00 23.04 89 TYR A O 1
ATOM 613 N N . ALA A 1 90 ? 55.953 -0.605 25.792 1.00 21.02 90 ALA A N 1
ATOM 614 C CA . ALA A 1 90 ? 56.551 -1.830 25.299 1.00 24.12 90 ALA A CA 1
ATOM 615 C C . ALA A 1 90 ? 55.671 -3.074 25.320 1.00 26.39 90 ALA A C 1
ATOM 616 O O . ALA A 1 90 ? 56.026 -4.068 24.695 1.00 29.06 90 ALA A O 1
ATOM 618 N N . THR A 1 91 ? 54.553 -3.035 26.031 1.00 23.20 91 THR A N 1
ATOM 619 C CA . THR A 1 91 ? 53.772 -4.241 26.242 1.00 25.57 91 THR A CA 1
ATOM 620 C C . THR A 1 91 ? 52.441 -4.084 25.547 1.00 23.27 91 THR A C 1
ATOM 621 O O . THR A 1 91 ? 51.500 -3.545 26.102 1.00 26.29 91 THR A O 1
ATOM 625 N N . TRP A 1 92 ? 52.392 -4.559 24.310 1.00 24.47 92 TRP A N 1
ATOM 626 C CA . TRP A 1 92 ? 51.228 -4.410 23.454 1.00 23.70 92 TRP A CA 1
ATOM 627 C C . TRP A 1 92 ? 50.232 -5.539 23.716 1.00 25.90 92 TRP A C 1
ATOM 628 O O . TRP A 1 92 ? 50.360 -6.631 23.177 1.00 23.87 92 TRP A O 1
ATOM 639 N N . GLY A 1 93 ? 49.236 -5.252 24.541 1.00 24.76 93 GLY A N 1
ATOM 640 C CA . GLY A 1 93 ? 48.206 -6.225 24.894 1.00 25.22 93 GLY A CA 1
ATOM 641 C C . GLY A 1 93 ? 47.297 -6.594 23.743 1.00 19.37 93 GLY A C 1
ATOM 642 O O . GLY A 1 93 ? 47.224 -5.881 22.731 1.00 22.41 93 GLY A O 1
ATOM 643 N N . ASP A 1 94 ? 46.594 -7.721 23.885 1.00 22.44 94 ASP A N 1
ATOM 644 C CA . ASP A 1 94 ? 45.676 -8.216 22.859 1.00 21.39 94 ASP A CA 1
ATOM 645 C C . ASP A 1 94 ? 44.354 -7.446 22.782 1.00 21.01 94 ASP A C 1
ATOM 646 O O . ASP A 1 94 ? 43.565 -7.671 21.859 1.00 20.47 94 ASP A O 1
ATOM 651 N N . LEU A 1 95 ? 44.144 -6.561 23.756 1.00 23.31 95 LEU A N 1
ATOM 652 C CA . LEU A 1 95 ? 43.026 -5.640 23.851 1.00 22.56 95 LEU A CA 1
ATOM 653 C C . LEU A 1 95 ? 41.703 -6.296 24.250 1.00 24.21 95 LEU A C 1
ATOM 654 O O . LEU A 1 95 ? 40.720 -5.595 24.491 1.00 29.69 95 LEU A O 1
ATOM 659 N N . THR A 1 96 ? 41.682 -7.626 24.354 1.00 21.63 96 THR A N 1
ATOM 660 C CA . THR A 1 96 ? 40.444 -8.367 24.435 1.00 21.51 96 THR A CA 1
ATOM 661 C C . THR A 1 96 ? 40.208 -8.904 25.845 1.00 21.34 96 THR A C 1
ATOM 662 O O . THR A 1 96 ? 39.059 -9.053 26.279 1.00 20.89 96 THR A O 1
ATOM 666 N N . CYS A 1 97 ? 41.295 -9.194 26.554 1.00 24.27 97 CYS A N 1
ATOM 667 C CA . CYS A 1 97 ? 41.217 -9.925 27.786 1.00 22.93 97 CYS A CA 1
ATOM 668 C C . CYS A 1 97 ? 40.786 -9.008 28.918 1.00 23.55 97 CYS A C 1
ATOM 669 O O . CYS A 1 97 ? 40.763 -7.771 28.775 1.00 23.16 97 CYS A O 1
ATOM 672 N N A ARG A 1 98 ? 40.449 -9.597 30.059 0.50 25.57 98 ARG A N 1
ATOM 673 N N B ARG A 1 98 ? 40.431 -9.604 30.054 0.50 24.12 98 ARG A N 1
ATOM 674 C CA A ARG A 1 98 ? 39.960 -8.789 31.172 0.50 24.99 98 ARG A CA 1
ATOM 675 C CA B ARG A 1 98 ? 39.994 -8.804 31.200 0.50 22.51 98 ARG A CA 1
ATOM 676 C C A ARG A 1 98 ? 41.019 -7.876 31.805 0.50 25.21 98 ARG A C 1
ATOM 677 C C B ARG A 1 98 ? 41.035 -7.771 31.615 0.50 23.81 98 ARG A C 1
ATOM 678 O O A ARG A 1 98 ? 40.670 -6.931 32.525 0.50 24.03 98 ARG A O 1
ATOM 679 O O B ARG A 1 98 ? 40.708 -6.631 31.952 0.50 23.33 98 ARG A O 1
ATOM 694 N N . TYR A 1 99 ? 42.300 -8.162 31.566 1.00 25.24 99 TYR A N 1
ATOM 695 C CA . TYR A 1 99 ? 43.369 -7.290 32.035 1.00 23.35 99 TYR A CA 1
ATOM 696 C C . TYR A 1 99 ? 43.515 -6.077 31.116 1.00 25.18 99 TYR A C 1
ATOM 697 O O . TYR A 1 99 ? 43.614 -4.918 31.591 1.00 25.94 99 TYR A O 1
ATOM 706 N N . CYS A 1 100 ? 43.490 -6.308 29.813 1.00 24.97 100 CYS A N 1
ATOM 707 C CA . CYS A 1 100 ? 43.541 -5.191 28.856 1.00 24.09 100 CYS A CA 1
ATOM 708 C C . CYS A 1 100 ? 42.325 -4.267 29.009 1.00 24.12 100 CYS A C 1
ATOM 709 O O . CYS A 1 100 ? 42.423 -3.044 28.804 1.00 25.03 100 CYS A O 1
ATOM 712 N N . ARG A 1 101 ? 41.170 -4.838 29.366 1.00 24.95 101 ARG A N 1
ATOM 713 C CA . ARG A 1 101 ? 39.956 -4.038 29.598 1.00 24.32 101 ARG A CA 1
ATOM 714 C C . ARG A 1 101 ? 40.008 -3.154 30.851 1.00 24.94 101 ARG A C 1
ATOM 715 O O . ARG A 1 101 ? 39.065 -2.426 31.143 1.00 24.96 101 ARG A O 1
ATOM 723 N N . GLU A 1 102 ? 41.101 -3.251 31.602 1.00 23.59 102 GLU A N 1
ATOM 724 C CA . GLU A 1 102 ? 41.403 -2.356 32.718 1.00 26.29 102 GLU A CA 1
ATOM 725 C C . GLU A 1 102 ? 42.715 -1.613 32.502 1.00 24.70 102 GLU A C 1
ATOM 726 O O . GLU A 1 102 ? 43.285 -1.029 33.437 1.00 24.77 102 GLU A O 1
ATOM 732 N N . GLY A 1 103 ? 43.193 -1.626 31.258 1.00 25.30 103 GLY A N 1
ATOM 733 C CA . GLY A 1 103 ? 44.438 -0.953 30.880 1.00 24.50 103 GLY A CA 1
ATOM 734 C C . GLY A 1 103 ? 45.688 -1.641 31.390 1.00 24.90 103 GLY A C 1
ATOM 735 O O . GLY A 1 103 ? 46.774 -1.053 31.380 1.00 24.47 103 GLY A O 1
ATOM 736 N N . LYS A 1 104 ? 45.544 -2.891 31.838 1.00 23.86 104 LYS A N 1
ATOM 737 C CA . LYS A 1 104 ? 46.650 -3.656 32.416 1.00 25.29 104 LYS A CA 1
ATOM 738 C C . LYS A 1 104 ? 47.336 -4.478 31.318 1.00 26.62 104 LYS A C 1
ATOM 739 O O . LYS A 1 104 ? 47.543 -5.704 31.422 1.00 24.24 104 LYS A O 1
ATOM 745 N N . PHE A 1 105 ? 47.711 -3.757 30.264 1.00 23.46 105 PHE A N 1
ATOM 746 C CA . PHE A 1 105 ? 48.358 -4.376 29.077 1.00 23.62 105 PHE A CA 1
ATOM 747 C C . PHE A 1 105 ? 49.643 -5.110 29.457 1.00 24.95 105 PHE A C 1
ATOM 748 O O . PHE A 1 105 ? 50.061 -6.089 28.817 1.00 24.91 105 PHE A O 1
ATOM 756 N N . ASN A 1 106 ? 50.268 -4.609 30.509 1.00 21.52 106 ASN A N 1
ATOM 757 C CA . ASN A 1 106 ? 51.547 -5.126 30.992 1.00 23.68 106 ASN A CA 1
ATOM 758 C C . ASN A 1 106 ? 51.469 -6.557 31.552 1.00 22.90 106 ASN A C 1
ATOM 759 O O . ASN A 1 106 ? 52.501 -7.242 31.663 1.00 22.65 106 ASN A O 1
ATOM 764 N N . ILE A 1 107 ? 50.264 -7.013 31.894 1.00 23.27 107 ILE A N 1
ATOM 765 C CA . ILE A 1 107 ? 50.106 -8.366 32.440 1.00 23.35 107 ILE A CA 1
ATOM 766 C C . ILE A 1 107 ? 49.190 -9.229 31.572 1.00 23.28 107 ILE A C 1
ATOM 767 O O . ILE A 1 107 ? 48.710 -10.282 32.002 1.00 26.37 107 ILE A O 1
ATOM 772 N N . CYS A 1 108 ? 49.019 -8.802 30.320 1.00 24.71 108 CYS A N 1
ATOM 773 C CA . CYS A 1 108 ? 48.323 -9.586 29.314 1.00 25.82 108 CYS A CA 1
ATOM 774 C C . CYS A 1 108 ? 49.185 -10.785 28.942 1.00 27.80 108 CYS A C 1
ATOM 775 O O . CYS A 1 108 ? 50.367 -10.631 28.630 1.00 27.35 108 CYS A O 1
ATOM 778 N N . LYS A 1 109 ? 48.594 -11.978 28.942 1.00 24.05 109 LYS A N 1
ATOM 779 C CA . LYS A 1 109 ? 49.378 -13.177 28.676 1.00 25.26 109 LYS A CA 1
ATOM 780 C C . LYS A 1 109 ? 49.595 -13.435 27.174 1.00 24.85 109 LYS A C 1
ATOM 781 O O . LYS A 1 109 ? 50.301 -14.370 26.810 1.00 25.0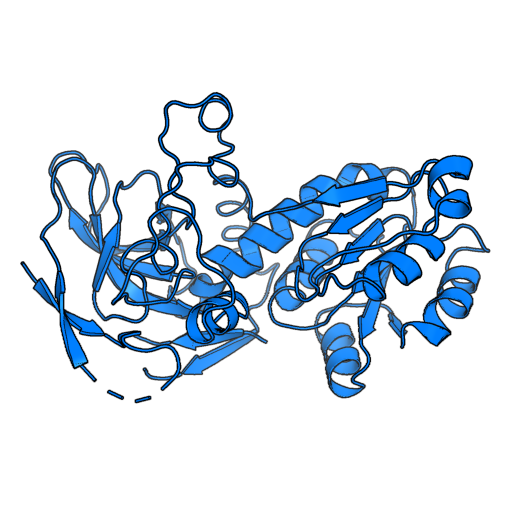3 109 LYS A O 1
ATOM 787 N N . ASN A 1 110 ? 48.985 -12.609 26.330 1.00 24.65 110 ASN A N 1
ATOM 788 C CA . ASN A 1 110 ? 49.188 -12.670 24.872 1.00 25.73 110 ASN A CA 1
ATOM 789 C C . ASN A 1 110 ? 49.700 -11.331 24.341 1.00 26.33 110 ASN A C 1
ATOM 790 O O . ASN A 1 110 ? 49.318 -10.854 23.255 1.00 23.20 110 ASN A O 1
ATOM 795 N N . GLN A 1 111 ? 50.581 -10.723 25.127 1.00 27.89 111 GLN A N 1
ATOM 796 C CA . GLN A 1 111 ? 51.172 -9.443 24.767 1.00 28.42 111 GLN A CA 1
ATOM 797 C C . GLN A 1 111 ? 52.226 -9.651 23.667 1.00 25.32 111 GLN A C 1
ATOM 798 O O . GLN A 1 111 ? 52.829 -10.736 23.550 1.00 25.87 111 GLN A O 1
ATOM 804 N N . ILE A 1 112 ? 52.378 -8.645 22.801 1.00 25.93 112 ILE A N 1
ATOM 805 C CA . ILE A 1 112 ? 53.438 -8.597 21.790 1.00 25.44 112 ILE A CA 1
ATOM 806 C C . ILE A 1 112 ? 54.415 -7.538 22.284 1.00 21.54 112 ILE A C 1
ATOM 807 O O . ILE A 1 112 ? 53.985 -6.458 22.634 1.00 20.63 112 ILE A O 1
ATOM 812 N N . ILE A 1 113 ? 55.717 -7.840 22.329 1.00 23.80 113 ILE A N 1
ATOM 813 C CA . ILE A 1 113 ? 56.683 -6.901 22.875 1.00 22.66 113 ILE A CA 1
ATOM 814 C C . ILE A 1 113 ? 57.820 -6.647 21.881 1.00 21.68 113 ILE A C 1
ATOM 815 O O . ILE A 1 113 ? 58.606 -7.547 21.588 1.00 23.27 113 ILE A O 1
ATOM 820 N N . PRO A 1 114 ? 57.959 -5.396 21.416 1.00 22.83 114 PRO A N 1
ATOM 821 C CA . PRO A 1 114 ? 59.036 -5.157 20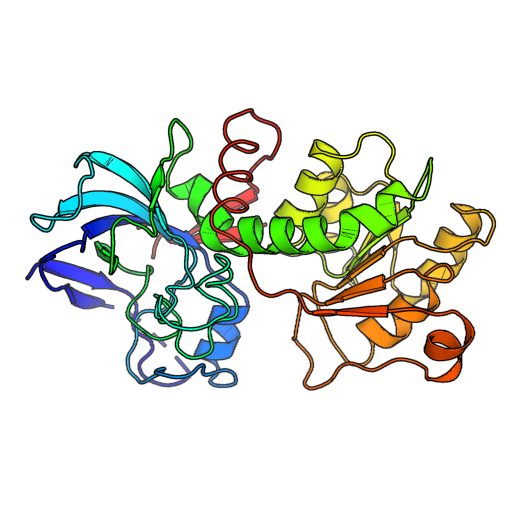.474 1.00 24.57 114 PRO A CA 1
ATOM 822 C C . PRO A 1 114 ? 60.343 -5.386 21.205 1.00 23.49 114 PRO A C 1
ATOM 823 O O . PRO A 1 114 ? 60.528 -4.843 22.291 1.00 24.24 114 PRO A O 1
ATOM 827 N N . GLY A 1 115 ? 61.231 -6.169 20.616 1.00 24.86 115 GLY A N 1
ATOM 828 C CA . GLY A 1 115 ? 62.520 -6.474 21.239 1.00 26.68 115 GLY A CA 1
ATOM 829 C C . GLY A 1 115 ? 62.531 -7.694 22.150 1.00 27.38 115 GLY A C 1
ATOM 830 O O . GLY A 1 115 ? 63.603 -8.174 22.499 1.00 27.90 115 GLY A O 1
ATOM 831 N N . GLN A 1 116 ? 61.353 -8.174 22.562 1.00 28.44 116 GLN A N 1
ATOM 832 C CA . GLN A 1 116 ? 61.246 -9.404 23.362 1.00 27.35 116 GLN A CA 1
ATOM 833 C C . GLN A 1 116 ? 60.489 -10.512 22.612 1.00 26.61 116 GLN A C 1
ATOM 834 O O . GLN A 1 116 ? 60.879 -11.686 22.716 1.00 29.14 116 GLN A O 1
ATOM 840 N N . THR A 1 117 ? 59.430 -10.163 21.869 1.00 27.67 117 THR A N 1
ATOM 841 C CA . THR A 1 117 ? 58.654 -11.140 21.055 1.00 27.81 117 THR A CA 1
ATOM 842 C C . THR A 1 117 ? 58.470 -10.773 19.566 1.00 26.64 117 THR A C 1
ATOM 843 O O . THR A 1 117 ? 57.929 -11.550 18.791 1.00 26.91 117 THR A O 1
ATOM 847 N N . THR A 1 118 ? 58.868 -9.572 19.173 1.00 30.35 118 THR A N 1
ATOM 848 C CA . THR A 1 118 ? 58.797 -9.143 17.767 1.00 28.73 118 THR A CA 1
ATOM 849 C C . THR A 1 118 ? 59.918 -8.137 17.632 1.00 27.39 118 THR A C 1
ATOM 850 O O . THR A 1 118 ? 60.551 -7.798 18.636 1.00 29.64 118 THR A O 1
ATOM 854 N N . ASN A 1 119 ? 60.170 -7.647 16.424 1.00 25.46 119 ASN A N 1
ATOM 855 C CA . ASN A 1 119 ? 61.358 -6.797 16.196 1.00 25.03 119 ASN A CA 1
ATOM 856 C C . ASN A 1 119 ? 61.316 -5.468 16.959 1.00 26.04 119 ASN A C 1
ATOM 857 O O . ASN A 1 119 ? 60.291 -4.780 16.976 1.00 25.71 119 ASN A O 1
ATOM 862 N N . GLY A 1 120 ? 62.452 -5.112 17.558 1.00 20.53 120 GLY A N 1
ATOM 863 C CA . GLY A 1 120 ? 62.555 -3.974 18.443 1.00 22.44 120 GLY A CA 1
ATOM 864 C C . GLY A 1 120 ? 63.479 -2.877 17.951 1.00 22.85 120 GLY A C 1
ATOM 865 O O . GLY A 1 120 ? 63.596 -2.633 16.754 1.00 22.18 120 GLY A O 1
ATOM 866 N N . GLY A 1 121 ? 64.151 -2.233 18.901 1.00 21.60 121 GLY A N 1
ATOM 867 C CA . GLY A 1 121 ? 64.703 -0.918 18.704 1.00 22.61 121 GLY A CA 1
ATOM 868 C C . GLY A 1 121 ? 66.172 -0.822 18.341 1.00 22.19 121 GLY A C 1
ATOM 869 O O . GLY A 1 121 ? 66.618 0.256 17.967 1.00 26.15 121 GLY A O 1
ATOM 870 N N . PHE A 1 122 ? 66.927 -1.913 18.460 1.00 22.84 122 PHE A N 1
ATOM 871 C CA . PHE A 1 122 ? 68.337 -1.916 18.024 1.00 24.67 122 PHE A CA 1
ATOM 872 C C . PHE A 1 122 ? 68.402 -1.955 16.494 1.00 25.60 122 PHE A C 1
ATOM 873 O O . PHE A 1 122 ? 68.911 -2.908 15.894 1.00 26.33 122 PHE A O 1
ATOM 881 N N . SER A 1 123 ? 67.904 -0.880 15.891 1.00 24.90 123 SER A N 1
ATOM 882 C CA . SER A 1 123 ? 67.594 -0.803 14.467 1.00 25.34 123 SER A CA 1
ATOM 883 C C . SER A 1 123 ? 67.280 0.650 14.099 1.00 25.40 123 SER A C 1
ATOM 884 O O . SER A 1 123 ? 66.763 1.409 14.925 1.00 24.57 123 SER A O 1
ATOM 887 N N . GLU A 1 124 ? 67.587 1.048 12.867 1.00 24.24 124 GLU A N 1
ATOM 888 C CA . GLU A 1 124 ? 67.311 2.429 12.440 1.00 24.87 124 GLU A CA 1
ATOM 889 C C . GLU A 1 124 ? 65.823 2.764 12.478 1.00 26.35 124 GLU A C 1
ATOM 890 O O . GLU A 1 124 ? 65.438 3.833 12.957 1.00 24.57 124 GLU A O 1
ATOM 896 N N . TYR A 1 125 ? 64.995 1.851 11.976 1.00 23.93 125 TYR A N 1
ATOM 897 C CA . TYR A 1 125 ? 63.545 2.044 11.962 1.00 24.47 125 TYR A CA 1
ATOM 898 C C . TYR A 1 125 ? 62.857 0.907 12.728 1.00 22.93 125 TYR A C 1
ATOM 899 O O . TYR A 1 125 ? 63.419 -0.185 12.863 1.00 23.52 125 TYR A O 1
ATOM 908 N N . MET A 1 126 ? 61.655 1.169 13.242 1.00 23.21 126 MET A N 1
ATOM 909 C CA . MET A 1 126 ? 60.893 0.169 13.959 1.00 21.66 126 MET A CA 1
ATOM 910 C C . MET A 1 126 ? 59.402 0.384 13.727 1.00 24.68 126 MET A C 1
ATOM 911 O O . MET A 1 126 ? 58.912 1.517 13.777 1.00 25.39 126 MET A O 1
ATOM 916 N N . LEU A 1 127 ? 58.694 -0.712 13.469 1.00 23.90 127 LEU A N 1
ATOM 917 C CA . LEU A 1 127 ? 57.248 -0.672 13.295 1.00 25.89 127 LEU A CA 1
ATOM 918 C C . LEU A 1 127 ? 56.600 -0.772 14.662 1.00 26.18 127 LEU A C 1
ATOM 919 O O . LEU A 1 127 ? 57.034 -1.558 15.510 1.00 26.74 127 LEU A O 1
ATOM 924 N N . VAL A 1 128 ? 55.566 0.029 14.866 1.00 24.18 128 VAL A N 1
ATOM 925 C CA . VAL A 1 128 ? 54.817 0.055 16.117 1.00 23.11 128 VAL A CA 1
ATOM 926 C C . VAL A 1 128 ? 53.388 -0.321 15.716 1.00 21.98 128 VAL A C 1
ATOM 927 O O . VAL A 1 128 ? 52.815 0.307 14.818 1.00 22.07 128 VAL A O 1
ATOM 931 N N . LYS A 1 129 ? 52.820 -1.328 16.372 1.00 26.96 129 LYS A N 1
ATOM 932 C CA . LYS A 1 129 ? 51.573 -1.958 15.916 1.00 25.47 129 LYS A CA 1
ATOM 933 C C . LYS A 1 129 ? 50.407 -0.988 15.846 1.00 23.12 129 LYS A C 1
ATOM 934 O O . LYS A 1 129 ? 49.522 -1.116 14.994 1.00 22.64 129 LYS A O 1
ATOM 940 N N . SER A 1 130 ? 50.401 -0.022 16.762 1.00 22.17 130 SER A N 1
ATOM 941 C CA . SER A 1 130 ? 49.352 0.976 16.813 1.00 22.35 130 SER A CA 1
ATOM 942 C C . SER A 1 130 ? 49.904 2.248 17.435 1.00 24.16 130 SER A C 1
ATOM 943 O O . SER A 1 130 ? 50.742 2.202 18.341 1.00 22.51 130 SER A O 1
ATOM 946 N N . SER A 1 131 ? 49.388 3.379 16.978 1.00 21.27 131 SER A N 1
ATOM 947 C CA . SER A 1 131 ? 49.705 4.663 17.581 1.00 22.18 131 SER A CA 1
ATOM 948 C C . SER A 1 131 ? 49.274 4.759 19.043 1.00 25.21 131 SER A C 1
ATOM 949 O O . SER A 1 131 ? 49.745 5.648 19.765 1.00 26.50 131 SER A O 1
ATOM 952 N N . ARG A 1 132 ? 48.387 3.857 19.476 1.00 21.85 132 ARG A N 1
ATOM 953 C CA A ARG A 1 132 ? 47.897 3.820 20.854 0.50 24.09 132 ARG A CA 1
ATOM 954 C CA B ARG A 1 132 ? 47.916 3.886 20.857 0.50 24.18 132 ARG A CA 1
ATOM 955 C C . ARG A 1 132 ? 49.026 3.499 21.833 1.00 23.35 132 ARG A C 1
ATOM 956 O O . ARG A 1 132 ? 48.878 3.673 23.032 1.00 25.36 132 ARG A O 1
ATOM 971 N N . TRP A 1 133 ? 50.132 2.983 21.319 1.00 21.84 133 TRP A N 1
ATOM 972 C CA . TRP A 1 133 ? 51.261 2.639 22.188 1.00 22.71 133 TRP A CA 1
ATOM 973 C C . TRP A 1 133 ? 52.307 3.739 22.283 1.00 21.63 133 TRP A C 1
ATOM 974 O O . TRP A 1 133 ? 53.386 3.510 22.864 1.00 25.66 133 TRP A O 1
ATOM 985 N N . LEU A 1 134 ? 52.025 4.902 21.684 1.00 20.27 134 LEU A N 1
ATOM 986 C CA . LEU A 1 134 ? 53.011 5.988 21.607 1.00 22.86 134 LEU A CA 1
ATOM 987 C C . LEU A 1 134 ? 52.636 7.107 22.586 1.00 23.97 134 LEU A C 1
ATOM 988 O O . LEU A 1 134 ? 51.481 7.510 22.666 1.00 25.15 134 LEU A O 1
ATOM 993 N N . VAL A 1 135 ? 53.604 7.557 23.368 1.00 24.13 135 VAL A N 1
ATOM 994 C CA . VAL A 1 135 ? 53.422 8.680 24.282 1.00 23.00 135 VAL A CA 1
ATOM 995 C C . VAL A 1 135 ? 54.276 9.818 23.756 1.00 25.35 135 VAL A C 1
ATOM 996 O O . VAL A 1 135 ? 55.464 9.609 23.480 1.00 23.23 135 VAL A O 1
ATOM 1000 N N . LYS A 1 136 ? 53.677 10.998 23.607 1.00 22.29 136 LYS A N 1
ATOM 1001 C CA . LYS A 1 136 ? 54.360 12.147 23.030 1.00 26.07 136 LYS A CA 1
ATOM 1002 C C . LYS A 1 136 ? 55.468 12.698 23.954 1.00 25.53 136 LYS A C 1
ATOM 1003 O O . LYS A 1 136 ? 55.314 12.769 25.183 1.00 22.70 136 LYS A O 1
ATOM 1009 N N . LEU A 1 137 ? 56.590 13.063 23.338 1.00 23.02 137 LEU A N 1
ATOM 1010 C CA . LEU A 1 137 ? 57.639 13.803 24.006 1.00 26.42 137 LEU A CA 1
ATOM 1011 C C . LEU A 1 137 ? 57.461 15.231 23.546 1.00 27.45 137 LEU A C 1
ATOM 1012 O O . LEU A 1 137 ? 57.591 15.517 22.354 1.00 25.43 137 LEU A O 1
ATOM 1017 N N . ASN A 1 138 ? 57.096 16.100 24.482 1.00 30.03 138 ASN A N 1
ATOM 1018 C CA . ASN A 1 138 ? 56.923 17.521 24.204 1.00 30.85 138 ASN A CA 1
ATOM 1019 C C . ASN A 1 138 ? 58.249 18.271 24.101 1.00 31.77 138 ASN A C 1
ATOM 1020 O O . ASN A 1 138 ? 58.356 19.224 23.316 1.00 32.57 138 ASN A O 1
ATOM 1025 N N . SER A 1 139 ? 59.240 17.883 24.909 1.00 30.78 139 SER A N 1
ATOM 1026 C CA . SER A 1 139 ? 60.559 18.542 24.884 1.00 30.38 139 SER A CA 1
ATOM 1027 C C . SER A 1 139 ? 61.777 17.636 25.149 1.00 31.47 139 SER A C 1
ATOM 1028 O O . SER A 1 139 ? 62.902 17.995 24.797 1.00 33.28 139 SER A O 1
ATOM 1031 N N . LEU A 1 140 ? 61.567 16.487 25.776 1.00 30.16 140 LEU A N 1
ATOM 1032 C CA . LEU A 1 140 ? 62.660 15.553 26.077 1.00 29.61 140 LEU A CA 1
ATOM 1033 C C . LEU A 1 140 ? 63.172 14.903 24.779 1.00 28.36 140 LEU A C 1
ATOM 1034 O O . LEU A 1 140 ? 62.378 14.562 23.905 1.00 27.80 140 LEU A O 1
ATOM 1039 N N . SER A 1 141 ? 64.485 14.734 24.641 1.00 27.69 141 SER A N 1
ATOM 1040 C CA . SER A 1 141 ? 65.030 14.070 23.443 1.00 27.10 141 SER A CA 1
ATOM 1041 C C . SER A 1 141 ? 64.711 12.564 23.453 1.00 25.05 141 SER A C 1
ATOM 1042 O O . SER A 1 141 ? 64.634 11.953 24.522 1.00 24.85 141 SER A O 1
ATOM 1045 N N . PRO A 1 142 ? 64.478 11.964 22.271 1.00 23.47 142 PRO A N 1
ATOM 1046 C CA . PRO A 1 142 ? 64.347 10.506 22.235 1.00 24.34 142 PRO A CA 1
ATOM 1047 C C . PRO A 1 142 ? 65.505 9.739 22.899 1.00 25.04 142 PRO A C 1
ATOM 1048 O O . PRO A 1 142 ? 65.264 8.716 23.543 1.00 24.47 142 PRO A O 1
ATOM 1052 N N . VAL A 1 143 ? 66.744 10.216 22.770 1.00 24.82 143 VAL A N 1
ATOM 1053 C CA . VAL A 1 143 ? 67.878 9.517 23.390 1.00 25.33 143 VAL A CA 1
ATOM 1054 C C . VAL A 1 143 ? 67.739 9.500 24.917 1.00 27.32 143 VAL A C 1
ATOM 1055 O O . VAL A 1 143 ? 67.905 8.453 25.540 1.00 30.69 143 VAL A O 1
ATOM 1059 N N . GLU A 1 144 ? 67.430 10.652 25.507 1.00 27.03 144 GLU A N 1
ATOM 1060 C CA . GLU A 1 144 ? 67.308 10.759 26.964 1.00 30.77 144 GLU A CA 1
ATOM 1061 C C . GLU A 1 144 ? 66.035 10.102 27.452 1.00 29.56 144 GLU A C 1
ATOM 1062 O O . GLU A 1 144 ? 65.963 9.632 28.586 1.00 32.18 144 GLU A O 1
ATOM 1068 N N . ALA A 1 145 ? 65.024 10.072 26.595 1.00 27.35 145 ALA A N 1
ATOM 1069 C CA . ALA A 1 145 ? 63.717 9.536 26.948 1.00 26.06 145 ALA A CA 1
ATOM 1070 C C . ALA A 1 145 ? 63.639 8.009 26.876 1.00 27.39 145 ALA A C 1
ATOM 1071 O O . ALA A 1 145 ? 62.780 7.408 27.521 1.00 25.66 145 ALA A O 1
ATOM 1073 N N . ALA A 1 146 ? 64.518 7.382 26.094 1.00 24.65 146 ALA A N 1
ATOM 1074 C CA . ALA A 1 146 ? 64.409 5.947 25.803 1.00 25.56 146 ALA A CA 1
ATOM 1075 C C . ALA A 1 146 ? 64.260 5.063 27.060 1.00 26.33 146 ALA A C 1
ATOM 1076 O O . ALA A 1 146 ? 63.363 4.225 27.086 1.00 25.69 146 ALA A O 1
ATOM 1078 N N . PRO A 1 147 ? 65.088 5.272 28.105 1.00 25.92 147 PRO A N 1
ATOM 1079 C CA . PRO A 1 147 ? 64.959 4.447 29.333 1.00 27.79 147 PRO A CA 1
ATOM 1080 C C . PRO A 1 147 ? 63.628 4.534 30.066 1.00 28.11 147 PRO A C 1
ATOM 1081 O O . PRO A 1 147 ? 63.303 3.627 30.852 1.00 29.53 147 PRO A O 1
ATOM 1085 N N . LEU A 1 148 ? 62.875 5.609 29.827 1.00 27.06 148 LEU A N 1
ATOM 1086 C CA . LEU A 1 148 ? 61.540 5.749 30.408 1.00 25.61 148 LEU A CA 1
ATOM 1087 C C . LEU A 1 148 ? 60.604 4.664 29.905 1.00 25.40 148 LEU A C 1
ATOM 1088 O O . LEU A 1 148 ? 59.677 4.263 30.630 1.00 25.07 148 LEU A O 1
ATOM 1093 N N . ALA A 1 149 ? 60.837 4.191 28.674 1.00 24.83 149 ALA A N 1
ATOM 1094 C CA . ALA A 1 149 ? 60.011 3.136 28.083 1.00 25.13 149 ALA A CA 1
ATOM 1095 C C . ALA A 1 149 ? 60.102 1.813 28.829 1.00 27.55 149 ALA A C 1
ATOM 1096 O O . ALA A 1 149 ? 59.307 0.930 28.577 1.00 30.35 149 ALA A O 1
ATOM 1098 N N . ASP A 1 150 ? 61.079 1.651 29.712 1.00 27.99 150 ASP A N 1
ATOM 1099 C CA . ASP A 1 150 ? 61.137 0.428 30.535 1.00 27.31 150 ASP A CA 1
ATOM 1100 C C . ASP A 1 150 ? 61.579 0.662 31.974 1.00 25.62 150 ASP A C 1
ATOM 1101 O O . ASP A 1 150 ? 60.750 0.555 32.880 1.00 28.12 150 ASP A O 1
ATOM 1106 N N . ALA A 1 151 ? 62.853 0.990 32.214 1.00 24.14 151 ALA A N 1
ATOM 1107 C CA . ALA A 1 151 ? 63.318 1.316 33.572 1.00 26.61 151 ALA A CA 1
ATOM 1108 C C . ALA A 1 151 ? 62.420 2.336 34.266 1.00 24.89 151 ALA A C 1
ATOM 1109 O O . ALA A 1 151 ? 62.045 2.143 35.443 1.00 26.38 151 ALA A O 1
ATOM 1111 N N . GLY A 1 152 ? 62.074 3.408 33.554 1.00 22.76 152 GLY A N 1
ATOM 1112 C CA . GLY A 1 152 ? 61.232 4.474 34.117 1.00 24.40 152 GLY A CA 1
ATOM 1113 C C . GLY A 1 152 ? 59.823 4.012 34.458 1.00 23.73 152 GLY A C 1
ATOM 1114 O O . GLY A 1 152 ? 59.366 4.139 35.589 1.00 23.90 152 GLY A O 1
ATOM 1115 N N . THR A 1 153 ? 59.143 3.453 33.471 1.00 23.74 153 THR A N 1
ATOM 1116 C CA . THR A 1 153 ? 57.777 2.967 33.659 1.00 23.35 153 THR A CA 1
ATOM 1117 C C . THR A 1 153 ? 57.691 1.851 34.726 1.00 21.73 153 THR A C 1
ATOM 1118 O O . THR A 1 153 ? 56.765 1.836 35.548 1.00 23.26 153 THR A O 1
ATOM 1122 N N . THR A 1 154 ? 58.639 0.921 34.700 1.00 23.07 154 THR A N 1
ATOM 1123 C CA . THR A 1 154 ? 58.682 -0.160 35.683 1.00 24.02 154 THR A CA 1
ATOM 1124 C C . THR A 1 154 ? 58.875 0.420 37.081 1.00 24.09 154 THR A C 1
ATOM 1125 O O . THR A 1 154 ? 58.218 -0.009 38.027 1.00 23.13 154 THR A O 1
ATOM 1129 N N . SER A 1 155 ? 59.760 1.407 37.210 1.00 22.82 155 SER A N 1
ATOM 1130 C CA . SER A 1 155 ? 59.980 2.035 38.526 1.00 22.32 155 SER A CA 1
ATOM 1131 C C . SER A 1 155 ? 58.677 2.663 39.002 1.00 23.20 155 SER A C 1
ATOM 1132 O O . SER A 1 155 ? 58.261 2.461 40.146 1.00 25.19 155 SER A O 1
ATOM 1135 N N . MET A 1 156 ? 58.019 3.399 38.117 1.00 23.25 156 MET A N 1
ATOM 1136 C CA . MET A 1 156 ? 56.757 4.057 38.472 1.00 22.17 156 MET A CA 1
ATOM 1137 C C . MET A 1 156 ? 55.693 3.054 38.906 1.00 24.64 156 MET A C 1
ATOM 1138 O O . MET A 1 156 ? 55.009 3.281 39.903 1.00 25.33 156 MET A O 1
ATOM 1143 N N . GLY A 1 157 ? 55.534 1.969 38.151 1.00 23.95 157 GLY A N 1
ATOM 1144 C CA . GLY A 1 157 ? 54.528 0.964 38.482 1.00 25.12 157 GLY A CA 1
ATOM 1145 C C . GLY A 1 157 ? 54.785 0.352 39.844 1.00 25.06 157 GLY A C 1
ATOM 1146 O O . GLY A 1 157 ? 53.854 0.065 40.587 1.00 21.82 157 GLY A O 1
ATOM 1147 N N . ALA A 1 158 ? 56.063 0.156 40.161 1.00 22.10 158 ALA A N 1
ATOM 1148 C CA . ALA A 1 158 ? 56.478 -0.446 41.440 1.00 23.01 158 ALA A CA 1
ATOM 1149 C C . ALA A 1 158 ? 56.198 0.527 42.574 1.00 21.52 158 ALA A C 1
ATOM 1150 O O . ALA A 1 158 ? 55.661 0.159 43.632 1.00 22.67 158 ALA A O 1
ATOM 1152 N N . ILE A 1 159 ? 56.549 1.790 42.350 1.00 23.34 159 ILE A N 1
ATOM 1153 C CA . ILE A 1 159 ? 56.307 2.819 43.374 1.00 22.44 159 ILE A CA 1
ATOM 1154 C C . ILE A 1 159 ? 54.805 2.971 43.646 1.00 22.71 159 ILE A C 1
ATOM 1155 O O . ILE A 1 159 ? 54.368 3.102 44.799 1.00 20.19 159 ILE A O 1
ATOM 1160 N N . ARG A 1 160 ? 53.988 2.909 42.592 1.00 23.57 160 ARG A N 1
ATOM 1161 C CA . ARG A 1 160 ? 52.560 3.040 42.772 1.00 23.23 160 ARG A CA 1
ATOM 1162 C C . ARG A 1 160 ? 51.980 1.927 43.644 1.00 24.29 160 ARG A C 1
ATOM 1163 O O . ARG A 1 160 ? 51.088 2.175 44.453 1.00 23.11 160 ARG A O 1
ATOM 1171 N N . GLN A 1 161 ? 52.482 0.703 43.509 1.00 22.13 161 GLN A N 1
ATOM 1172 C CA . GLN A 1 161 ? 52.109 -0.348 44.429 1.00 18.73 161 GLN A CA 1
ATOM 1173 C C . GLN A 1 161 ? 52.562 -0.076 45.856 1.00 21.27 161 GLN A C 1
ATOM 1174 O O . GLN A 1 161 ? 51.862 -0.455 46.806 1.00 24.31 161 GLN A O 1
ATOM 1180 N N . ALA A 1 162 ? 53.715 0.569 46.002 1.00 21.53 162 ALA A N 1
ATOM 1181 C CA . ALA A 1 162 ? 54.272 0.883 47.312 1.00 21.94 162 ALA A CA 1
ATOM 1182 C C . ALA A 1 162 ? 53.543 1.994 48.066 1.00 23.96 162 ALA A C 1
ATOM 1183 O O . ALA A 1 162 ? 53.534 1.998 49.305 1.00 24.49 162 ALA A O 1
ATOM 1185 N N . LEU A 1 163 ? 52.945 2.952 47.341 1.00 24.82 163 LEU A N 1
ATOM 1186 C CA . LEU A 1 163 ? 52.512 4.213 47.947 1.00 23.51 163 LEU A CA 1
ATOM 1187 C C . LEU A 1 163 ? 51.654 4.067 49.205 1.00 23.58 163 LEU A C 1
ATOM 1188 O O . LEU A 1 163 ? 51.928 4.734 50.210 1.00 25.19 163 LEU A O 1
ATOM 1193 N N . PRO A 1 164 ? 50.625 3.191 49.172 1.00 25.40 164 PRO A N 1
ATOM 1194 C CA . PRO A 1 164 ? 49.775 3.112 50.384 1.00 27.26 164 PRO A CA 1
ATOM 1195 C C . PRO A 1 164 ? 50.514 2.604 51.604 1.00 27.59 164 PRO A C 1
ATOM 1196 O O . PRO A 1 164 ? 50.104 2.884 52.748 1.00 28.40 164 PRO A O 1
ATOM 1200 N N . PHE A 1 165 ? 51.559 1.817 51.371 1.00 26.81 165 PHE A N 1
ATOM 1201 C CA . PHE A 1 165 ? 52.409 1.332 52.461 1.00 26.25 165 PHE A CA 1
ATOM 1202 C C . PHE A 1 165 ? 53.334 2.394 53.005 1.00 29.15 165 PHE A C 1
ATOM 1203 O O . PHE A 1 165 ? 53.772 2.293 54.159 1.00 32.48 165 PHE A O 1
ATOM 1211 N N . ILE A 1 166 ? 53.662 3.386 52.175 1.00 25.72 166 ILE A N 1
ATOM 1212 C CA . ILE A 1 166 ? 54.599 4.465 52.552 1.00 26.11 166 ILE A CA 1
ATOM 1213 C C . ILE A 1 166 ? 53.821 5.572 53.272 1.00 26.15 166 ILE A C 1
ATOM 1214 O O . ILE A 1 166 ? 54.219 6.074 54.321 1.00 24.36 166 ILE A O 1
ATOM 1219 N N . SER A 1 167 ? 52.655 5.873 52.718 1.00 29.97 167 SER A N 1
ATOM 1220 C CA . SER A 1 167 ? 51.760 6.921 53.191 1.00 30.89 167 SER A CA 1
ATOM 1221 C C . SER A 1 167 ? 51.150 6.698 54.571 1.00 29.29 167 SER A C 1
ATOM 1222 O O . SER A 1 167 ? 50.616 7.630 55.143 1.00 33.36 167 SER A O 1
ATOM 1225 N N . LYS A 1 168 ? 51.228 5.475 55.075 1.00 28.67 168 LYS A N 1
ATOM 1226 C CA . LYS A 1 168 ? 50.784 5.105 56.425 1.00 30.16 168 LYS A CA 1
ATOM 1227 C C . LYS A 1 168 ? 51.613 5.762 57.515 1.00 27.13 168 LYS A C 1
ATOM 1228 O O . LYS A 1 168 ? 51.173 5.834 58.642 1.00 25.32 168 LYS A O 1
ATOM 1234 N N . PHE A 1 169 ? 52.841 6.158 57.184 1.00 25.30 169 PHE A N 1
ATOM 1235 C CA . PHE A 1 169 ? 53.801 6.714 58.143 1.00 25.85 169 PHE A CA 1
ATOM 1236 C C . PHE A 1 169 ? 54.181 8.171 57.849 1.00 23.65 169 PHE A C 1
ATOM 1237 O O . PHE A 1 169 ? 54.170 8.602 56.702 1.00 27.46 169 PHE A O 1
ATOM 1245 N N . ALA A 1 170 ? 54.558 8.901 58.893 1.00 24.13 170 ALA A N 1
ATOM 1246 C CA . ALA A 1 170 ? 55.004 10.296 58.766 1.00 24.66 170 ALA A CA 1
ATOM 1247 C C . ALA A 1 170 ? 56.451 10.367 58.251 1.00 24.11 170 ALA A C 1
ATOM 1248 O O . ALA A 1 170 ? 56.789 11.278 57.484 1.00 25.26 170 ALA A O 1
ATOM 1250 N N . GLU A 1 171 ? 57.293 9.418 58.682 1.00 23.65 171 GLU A N 1
ATOM 1251 C CA . GLU A 1 171 ? 58.726 9.373 58.316 1.00 24.49 171 GLU A CA 1
ATOM 1252 C C . GLU A 1 171 ? 59.165 7.958 57.902 1.00 24.18 171 GLU A C 1
ATOM 1253 O O . GLU A 1 171 ? 60.000 7.348 58.565 1.00 29.20 171 GLU A O 1
ATOM 1259 N N . PRO A 1 172 ? 58.616 7.434 56.808 1.00 24.52 172 PRO A N 1
ATOM 1260 C CA . PRO A 1 172 ? 58.849 6.051 56.423 1.00 26.00 172 PRO A CA 1
ATOM 1261 C C . PRO A 1 172 ? 60.251 5.852 55.865 1.00 24.35 172 PRO A C 1
ATOM 1262 O O . PRO A 1 172 ? 60.754 6.747 55.178 1.00 23.00 172 PRO A O 1
ATOM 1266 N N . VAL A 1 173 ? 60.876 4.721 56.204 1.00 27.44 173 VAL A N 1
ATOM 1267 C CA . VAL A 1 173 ? 62.063 4.239 55.515 1.00 26.14 173 VAL A CA 1
ATOM 1268 C C . VAL A 1 173 ? 61.588 3.349 54.369 1.00 23.01 173 VAL A C 1
ATOM 1269 O O . VAL A 1 173 ? 60.730 2.475 54.553 1.00 25.29 173 VAL A O 1
ATOM 1273 N N . VAL A 1 174 ? 62.138 3.598 53.204 1.00 23.06 174 VAL A N 1
ATOM 1274 C CA . VAL A 1 174 ? 61.912 2.802 52.018 1.00 22.94 174 VAL A CA 1
ATOM 1275 C C . VAL A 1 174 ? 63.248 2.227 51.600 1.00 25.16 174 VAL A C 1
ATOM 1276 O O . VAL A 1 174 ? 64.218 2.979 51.384 1.00 26.20 174 VAL A O 1
ATOM 1280 N N . ILE A 1 175 ? 63.305 0.907 51.482 1.00 22.92 175 ILE A N 1
ATOM 1281 C CA . ILE A 1 175 ? 64.529 0.258 50.998 1.00 22.97 175 ILE A CA 1
ATOM 1282 C C . ILE A 1 175 ? 64.479 0.111 49.485 1.00 24.71 175 ILE A C 1
ATOM 1283 O O . ILE A 1 175 ? 63.456 -0.298 48.930 1.00 24.09 175 ILE A O 1
ATOM 1288 N N . VAL A 1 176 ? 65.590 0.445 48.829 1.00 26.33 176 VAL A N 1
ATOM 1289 C CA . VAL A 1 176 ? 65.767 0.157 47.396 1.00 23.77 176 VAL A CA 1
ATOM 1290 C C . VAL A 1 176 ? 66.969 -0.783 47.279 1.00 23.53 176 VAL A C 1
ATOM 1291 O O . VAL A 1 176 ? 68.121 -0.412 47.581 1.00 22.52 176 VAL A O 1
ATOM 1295 N N . ASN A 1 177 ? 66.694 -2.018 46.867 1.00 24.63 177 ASN A N 1
ATOM 1296 C CA . ASN A 1 177 ? 67.718 -3.054 46.805 1.00 23.59 177 ASN A CA 1
ATOM 1297 C C . ASN A 1 177 ? 68.157 -3.310 45.373 1.00 23.29 177 ASN A C 1
ATOM 1298 O O . ASN A 1 177 ? 67.338 -3.687 44.530 1.00 25.65 177 ASN A O 1
ATOM 1303 N N . GLY A 1 178 ? 69.452 -3.155 45.126 1.00 26.39 178 GLY A N 1
ATOM 1304 C CA . GLY A 1 178 ? 70.019 -3.288 43.781 1.00 25.34 178 GLY A CA 1
ATOM 1305 C C . GLY A 1 178 ? 70.054 -1.920 43.155 1.00 27.87 178 GLY A C 1
ATOM 1306 O O . GLY A 1 178 ? 68.994 -1.343 42.874 1.00 27.01 178 GLY A O 1
ATOM 1307 N N . ILE A 1 179 ? 71.263 -1.401 42.955 1.00 26.67 179 ILE A N 1
ATOM 1308 C CA . ILE A 1 179 ? 71.491 -0.057 42.399 1.00 29.44 179 ILE A CA 1
ATOM 1309 C C . ILE A 1 179 ? 72.062 -0.114 40.983 1.00 29.96 179 ILE A C 1
ATOM 1310 O O . ILE A 1 179 ? 73.274 -0.024 40.791 1.00 29.86 179 ILE A O 1
ATOM 1315 N N . GLY A 1 180 ? 71.172 -0.263 40.007 1.00 27.99 180 GLY A N 1
ATOM 1316 C CA . GLY A 1 180 ? 71.507 -0.260 38.587 1.00 29.43 180 GLY A CA 1
ATOM 1317 C C . GLY A 1 180 ? 70.562 0.658 37.822 1.00 27.02 180 GLY A C 1
ATOM 1318 O O . GLY A 1 180 ? 70.133 1.695 38.343 1.00 23.00 180 GLY A O 1
ATOM 1319 N N . GLY A 1 181 ? 70.232 0.284 36.590 1.00 25.55 181 GLY A N 1
ATOM 1320 C CA . GLY A 1 181 ? 69.371 1.101 35.734 1.00 24.89 181 GLY A CA 1
ATOM 1321 C C . GLY A 1 181 ? 68.035 1.440 36.382 1.00 25.77 181 GLY A C 1
ATOM 1322 O O . GLY A 1 181 ? 67.615 2.594 36.381 1.00 27.36 181 GLY A O 1
ATOM 1323 N N . LEU A 1 182 ? 67.366 0.435 36.938 1.00 25.97 182 LEU A N 1
ATOM 1324 C CA A LEU A 1 182 ? 66.070 0.643 37.591 0.50 26.02 182 LEU A CA 1
ATOM 1325 C CA B LEU A 1 182 ? 66.072 0.647 37.588 0.50 26.35 182 LEU A CA 1
ATOM 1326 C C . LEU A 1 182 ? 66.181 1.603 38.776 1.00 25.41 182 LEU A C 1
ATOM 1327 O O . LEU A 1 182 ? 65.299 2.433 38.991 1.00 25.57 182 LEU A O 1
ATOM 1336 N N . ALA A 1 183 ? 67.251 1.475 39.560 1.00 24.69 183 ALA A N 1
ATOM 1337 C CA . ALA A 1 183 ? 67.443 2.340 40.738 1.00 25.62 183 ALA A CA 1
ATOM 1338 C C . ALA A 1 183 ? 67.578 3.826 40.342 1.00 23.45 183 ALA A C 1
ATOM 1339 O O . ALA A 1 183 ? 67.203 4.726 41.096 1.00 26.27 183 ALA A O 1
ATOM 1341 N N . VAL A 1 184 ? 68.103 4.080 39.149 1.00 22.30 184 VAL A N 1
ATOM 1342 C CA . VAL A 1 184 ? 68.199 5.452 38.647 1.00 22.62 184 VAL A CA 1
ATOM 1343 C C . VAL A 1 184 ? 66.835 6.113 38.751 1.00 23.40 184 VAL A C 1
ATOM 1344 O O . VAL A 1 184 ? 66.701 7.209 39.301 1.00 26.97 184 VAL A O 1
ATOM 1348 N N . TYR A 1 185 ? 65.821 5.421 38.249 1.00 22.47 185 TYR A N 1
ATOM 1349 C CA . TYR A 1 185 ? 64.467 5.967 38.231 1.00 22.63 185 TYR A CA 1
ATOM 1350 C C . TYR A 1 185 ? 63.718 5.755 39.541 1.00 23.45 185 TYR A C 1
ATOM 1351 O O . TYR A 1 185 ? 62.965 6.648 39.992 1.00 25.33 185 TYR A O 1
ATOM 1360 N N . THR A 1 186 ? 63.889 4.585 40.156 1.00 24.12 186 THR A N 1
ATOM 1361 C CA . THR A 1 186 ? 63.165 4.292 41.406 1.00 22.09 186 THR A CA 1
ATOM 1362 C C . THR A 1 186 ? 63.535 5.319 42.464 1.00 23.46 186 THR A C 1
ATOM 1363 O O . THR A 1 186 ? 62.660 5.885 43.099 1.00 22.94 186 THR A O 1
ATOM 1367 N N . ILE A 1 187 ? 64.831 5.578 42.657 1.00 23.42 187 ILE A N 1
ATOM 1368 C CA . ILE A 1 187 ? 65.258 6.532 43.703 1.00 24.60 187 ILE A CA 1
ATOM 1369 C C . ILE A 1 187 ? 64.769 7.942 43.385 1.00 23.54 187 ILE A C 1
ATOM 1370 O O . ILE A 1 187 ? 64.216 8.629 44.242 1.00 22.26 187 ILE A O 1
ATOM 1375 N N . GLN A 1 188 ? 64.938 8.373 42.139 1.00 24.92 188 GLN A N 1
ATOM 1376 C CA . GLN A 1 188 ? 64.584 9.754 41.782 1.00 21.57 188 GLN A CA 1
ATOM 1377 C C . GLN A 1 188 ? 63.086 9.995 41.788 1.00 24.73 188 GLN A C 1
ATOM 1378 O O . GLN A 1 188 ? 62.617 11.061 42.209 1.00 22.47 188 GLN A O 1
ATOM 1384 N N . ILE A 1 189 ? 62.321 9.001 41.345 1.00 22.38 189 ILE A N 1
ATOM 1385 C CA . ILE A 1 189 ? 60.886 9.134 41.382 1.00 22.59 189 ILE A CA 1
ATOM 1386 C C . ILE A 1 189 ? 60.361 9.216 42.820 1.00 22.29 189 ILE A C 1
ATOM 1387 O O . ILE A 1 189 ? 59.512 10.051 43.116 1.00 22.13 189 ILE A O 1
ATOM 1392 N N . LEU A 1 190 ? 60.860 8.365 43.707 1.00 23.02 190 LEU A N 1
ATOM 1393 C CA . LEU A 1 190 ? 60.461 8.437 45.102 1.00 19.90 190 LEU A CA 1
ATOM 1394 C C . LEU A 1 190 ? 60.707 9.822 45.686 1.00 21.04 190 LEU A C 1
ATOM 1395 O O . LEU A 1 190 ? 59.855 10.383 46.383 1.00 23.14 190 LEU A O 1
ATOM 1400 N N . LYS A 1 191 ? 61.877 10.378 45.420 1.00 24.17 191 LYS A N 1
ATOM 1401 C CA . LYS A 1 191 ? 62.221 11.686 45.986 1.00 24.57 191 LYS A CA 1
ATOM 1402 C C . LYS A 1 191 ? 61.433 12.803 45.324 1.00 23.79 191 LYS A C 1
ATOM 1403 O O . LYS A 1 191 ? 61.158 13.821 45.959 1.00 29.10 191 LYS A O 1
ATOM 1409 N N . ALA A 1 192 ? 61.084 12.633 44.055 1.00 25.97 192 ALA A N 1
ATOM 1410 C CA . ALA A 1 192 ? 60.238 13.606 43.342 1.00 26.15 192 ALA A CA 1
ATOM 1411 C C . ALA A 1 192 ? 58.824 13.724 43.905 1.00 26.19 192 ALA A C 1
ATOM 1412 O O . ALA A 1 192 ? 58.219 14.789 43.840 1.00 25.62 192 ALA A O 1
ATOM 1414 N N . LEU A 1 193 ? 58.293 12.614 44.416 1.00 24.79 193 LEU A N 1
ATOM 1415 C CA . LEU A 1 193 ? 56.911 12.532 44.858 1.00 23.71 193 LEU A CA 1
ATOM 1416 C C . LEU A 1 193 ? 56.762 12.741 46.358 1.00 23.29 193 LEU A C 1
ATOM 1417 O O . LEU A 1 193 ? 55.832 13.419 46.806 1.00 25.98 193 LEU A O 1
ATOM 1422 N N . MET A 1 194 ? 57.689 12.168 47.123 1.00 24.38 194 MET A N 1
ATOM 1423 C CA . MET A 1 194 ? 57.565 12.035 48.577 1.00 26.87 194 MET A CA 1
ATOM 1424 C C . MET A 1 194 ? 58.647 12.849 49.272 1.00 26.26 194 MET A C 1
ATOM 1425 O O . MET A 1 194 ? 59.821 12.491 49.238 1.00 30.01 194 MET A O 1
ATOM 1430 N N . LYS A 1 195 ? 58.243 13.924 49.920 1.00 20.56 195 LYS A N 1
ATOM 1431 C CA . LYS A 1 195 ? 59.181 14.862 50.503 1.00 22.58 195 LYS A CA 1
ATOM 1432 C C . LYS A 1 195 ? 59.765 14.359 51.822 1.00 24.76 195 LYS A C 1
ATOM 1433 O O . LYS A 1 195 ? 60.887 14.732 52.187 1.00 26.98 195 LYS A O 1
ATOM 1439 N N . ASN A 1 196 ? 59.026 13.493 52.520 1.00 24.71 196 ASN A N 1
ATOM 1440 C CA A ASN A 1 196 ? 59.494 13.131 53.889 0.50 25.59 196 ASN A CA 1
ATOM 1441 C CA B ASN A 1 196 ? 59.262 13.054 53.894 0.50 24.65 196 ASN A CA 1
ATOM 1442 C C . ASN A 1 196 ? 59.918 11.675 54.035 1.00 28.75 196 ASN A C 1
ATOM 1443 O O . ASN A 1 196 ? 59.915 11.105 55.125 1.00 30.72 196 ASN A O 1
ATOM 1452 N N . ILE A 1 197 ? 60.397 11.112 52.936 1.00 27.56 197 ILE A N 1
ATOM 1453 C CA . ILE A 1 197 ? 60.806 9.721 52.883 1.00 28.63 197 ILE A CA 1
ATOM 1454 C C . ILE A 1 197 ? 62.295 9.590 53.189 1.00 26.97 197 ILE A C 1
ATOM 1455 O O . ILE A 1 197 ? 63.068 10.482 52.905 1.00 24.90 197 ILE A O 1
ATOM 1460 N N . THR A 1 198 ? 62.666 8.472 53.786 1.00 24.25 198 THR A N 1
ATOM 1461 C CA . THR A 1 198 ? 64.066 8.140 53.987 1.00 23.96 198 THR A CA 1
ATOM 1462 C C . THR A 1 198 ? 64.353 6.923 53.140 1.00 24.60 198 THR A C 1
ATOM 1463 O O . THR A 1 198 ? 63.796 5.849 53.368 1.00 28.42 198 THR A O 1
ATOM 1467 N N . ILE A 1 199 ? 65.189 7.101 52.133 1.00 21.86 199 ILE A N 1
ATOM 1468 C CA . ILE A 1 199 ? 65.552 5.999 51.247 1.00 23.88 199 ILE A CA 1
ATOM 1469 C C . ILE A 1 199 ? 66.865 5.335 51.688 1.00 25.21 199 ILE A C 1
ATOM 1470 O O . ILE A 1 199 ? 67.882 6.005 51.865 1.00 22.74 199 ILE A O 1
ATOM 1475 N N . VAL A 1 200 ? 66.825 4.014 51.883 1.00 23.56 200 VAL A N 1
ATOM 1476 C CA . VAL A 1 200 ? 68.042 3.238 52.144 1.00 22.83 200 VAL A CA 1
ATOM 1477 C C . VAL A 1 200 ? 68.386 2.356 50.934 1.00 21.98 200 VAL A C 1
ATOM 1478 O O . VAL A 1 200 ? 67.606 1.467 50.576 1.00 25.55 200 VAL A O 1
ATOM 1482 N N . GLY A 1 201 ? 69.549 2.593 50.348 1.00 22.60 201 GLY A N 1
ATOM 1483 C CA . GLY A 1 201 ? 70.029 1.833 49.194 1.00 22.32 201 GLY A CA 1
ATOM 1484 C C . GLY A 1 201 ? 70.870 0.667 49.661 1.00 21.81 201 GLY A C 1
ATOM 1485 O O . GLY A 1 201 ? 71.785 0.837 50.489 1.00 25.74 201 GLY A O 1
ATOM 1486 N N . ILE A 1 202 ? 70.576 -0.523 49.154 1.00 22.87 202 ILE A N 1
ATOM 1487 C CA . ILE A 1 202 ? 71.351 -1.707 49.508 1.00 23.97 202 ILE A CA 1
ATOM 1488 C C . ILE A 1 202 ? 72.004 -2.295 48.258 1.00 25.61 202 ILE A C 1
ATOM 1489 O O . ILE A 1 202 ? 71.333 -2.495 47.237 1.00 26.44 202 ILE A O 1
ATOM 1494 N N . SER A 1 203 ? 73.316 -2.500 48.329 1.00 26.89 203 SER A N 1
ATOM 1495 C CA . SER A 1 203 ? 74.064 -3.230 47.301 1.00 28.70 203 SER A CA 1
ATOM 1496 C C . SER A 1 203 ? 75.337 -3.795 47.889 1.00 28.53 203 SER A C 1
ATOM 1497 O O . SER A 1 203 ? 75.821 -3.286 48.880 1.00 25.21 203 SER A O 1
ATOM 1500 N N . ARG A 1 204 ? 75.895 -4.834 47.262 1.00 29.26 204 ARG A N 1
ATOM 1501 C CA . ARG A 1 204 ? 77.159 -5.422 47.726 1.00 27.61 204 ARG A CA 1
ATOM 1502 C C . ARG A 1 204 ? 78.371 -4.630 47.241 1.00 27.70 204 ARG A C 1
ATOM 1503 O O . ARG A 1 204 ? 79.480 -4.843 47.721 1.00 30.03 204 ARG A O 1
ATOM 1505 N N . SER A 1 205 ? 78.153 -3.726 46.283 1.00 26.47 205 SER A N 1
ATOM 1506 C CA . SER A 1 205 ? 79.229 -2.974 45.662 1.00 26.60 205 SER A CA 1
ATOM 1507 C C . SER A 1 205 ? 79.297 -1.586 46.267 1.00 25.09 205 SER A C 1
ATOM 1508 O O . SER A 1 205 ? 78.302 -0.868 46.257 1.00 26.97 205 SER A O 1
ATOM 1511 N N . LYS A 1 206 ? 80.478 -1.202 46.758 1.00 24.79 206 LYS A N 1
ATOM 1512 C CA . LYS A 1 206 ? 80.677 0.139 47.319 1.00 23.99 206 LYS A CA 1
ATOM 1513 C C . LYS A 1 206 ? 80.416 1.203 46.238 1.00 23.81 206 LYS A C 1
ATOM 1514 O O . LYS A 1 206 ? 79.774 2.230 46.497 1.00 24.61 206 LYS A O 1
ATOM 1520 N N . LYS A 1 207 ? 80.865 0.923 45.024 1.00 25.43 207 LYS A N 1
ATOM 1521 C CA . LYS A 1 207 ? 80.662 1.818 43.896 1.00 22.57 207 LYS A CA 1
ATOM 1522 C C . LYS A 1 207 ? 79.181 2.092 43.672 1.00 22.78 207 LYS A C 1
ATOM 1523 O O . LYS A 1 207 ? 78.781 3.225 43.424 1.00 23.29 207 LYS A O 1
ATOM 1529 N N . HIS A 1 208 ? 78.390 1.036 43.730 1.00 23.26 208 HIS A N 1
ATOM 1530 C CA . HIS A 1 208 ? 76.945 1.151 43.519 1.00 25.16 208 HIS A CA 1
ATOM 1531 C C . HIS A 1 208 ? 76.279 1.884 44.670 1.00 25.52 208 HIS A C 1
ATOM 1532 O O . HIS A 1 208 ? 75.385 2.687 44.456 1.00 25.24 208 HIS A O 1
ATOM 1539 N N . ARG A 1 209 ? 76.740 1.637 45.888 1.00 24.21 209 ARG A N 1
ATOM 1540 C CA . ARG A 1 209 ? 76.229 2.355 47.044 1.00 24.00 209 ARG A CA 1
ATOM 1541 C C . ARG A 1 209 ? 76.534 3.866 46.935 1.00 24.49 209 ARG A C 1
ATOM 1542 O O . ARG A 1 209 ? 75.663 4.699 47.179 1.00 21.97 209 ARG A O 1
ATOM 1550 N N . ASP A 1 210 ? 77.751 4.222 46.539 1.00 25.43 210 ASP A N 1
ATOM 1551 C CA . ASP A 1 210 ? 78.056 5.621 46.271 1.00 24.99 210 ASP A CA 1
ATOM 1552 C C . ASP A 1 210 ? 77.115 6.210 45.236 1.00 23.67 210 ASP A C 1
ATOM 1553 O O . ASP A 1 210 ? 76.657 7.342 45.363 1.00 27.06 210 ASP A O 1
ATOM 1558 N N . PHE A 1 211 ? 76.850 5.450 44.181 1.00 25.08 211 PHE A N 1
ATOM 1559 C CA . PHE A 1 211 ? 75.973 5.935 43.130 1.00 25.19 211 PHE A CA 1
ATOM 1560 C C . PHE A 1 211 ? 74.551 6.124 43.656 1.00 23.38 211 PHE A C 1
ATOM 1561 O O . PHE A 1 211 ? 73.867 7.080 43.276 1.00 24.56 211 PHE A O 1
ATOM 1569 N N . ALA A 1 212 ? 74.103 5.233 44.541 1.00 25.14 212 ALA A N 1
ATOM 1570 C CA . ALA A 1 212 ? 72.776 5.407 45.151 1.00 22.14 212 ALA A CA 1
ATOM 1571 C C . ALA A 1 212 ? 72.688 6.730 45.926 1.00 23.13 212 ALA A C 1
ATOM 1572 O O . ALA A 1 212 ? 71.682 7.442 45.849 1.00 23.55 212 ALA A O 1
ATOM 1574 N N . LEU A 1 213 ? 73.746 7.087 46.645 1.00 23.34 213 LEU A N 1
ATOM 1575 C CA . LEU A 1 213 ? 73.771 8.374 47.338 1.00 23.66 213 LEU A CA 1
ATOM 1576 C C . LEU A 1 213 ? 73.652 9.540 46.336 1.00 26.08 213 LEU A C 1
ATOM 1577 O O . LEU A 1 213 ? 72.903 10.496 46.563 1.00 25.06 213 LEU A O 1
ATOM 1582 N N . GLU A 1 214 ? 74.378 9.451 45.225 1.00 27.56 214 GLU A N 1
ATOM 1583 C CA . GLU A 1 214 ? 74.341 10.482 44.180 1.00 28.75 214 GLU A CA 1
ATOM 1584 C C . GLU A 1 214 ? 72.937 10.617 43.594 1.00 25.56 214 GLU A C 1
ATOM 1585 O O . GLU A 1 214 ? 72.486 11.724 43.295 1.00 28.32 214 GLU A O 1
ATOM 1591 N N . LEU A 1 215 ? 72.234 9.495 43.458 1.00 22.93 215 LEU A N 1
ATOM 1592 C CA . LEU A 1 215 ? 70.880 9.494 42.918 1.00 22.03 215 LEU A CA 1
ATOM 1593 C C . LEU A 1 215 ? 69.843 10.045 43.899 1.00 23.68 215 LEU A C 1
ATOM 1594 O O . LEU A 1 215 ? 68.739 10.445 43.490 1.00 25.67 215 LEU A O 1
ATOM 1599 N N . GLY A 1 216 ? 70.166 10.030 45.185 1.00 24.89 216 GLY A N 1
ATOM 1600 C CA . GLY A 1 216 ? 69.313 10.649 46.198 1.00 26.16 216 GLY A CA 1
ATOM 1601 C C . GLY A 1 216 ? 68.967 9.787 47.407 1.00 25.15 216 GLY A C 1
ATOM 1602 O O . GLY A 1 216 ? 68.173 10.197 48.248 1.00 25.84 216 GLY A O 1
ATOM 1603 N N . ALA A 1 217 ? 69.540 8.591 47.498 1.00 25.27 217 ALA A N 1
ATOM 1604 C CA . ALA A 1 217 ? 69.412 7.773 48.706 1.00 23.41 217 ALA A CA 1
ATOM 1605 C C . ALA A 1 217 ? 69.951 8.563 49.904 1.00 25.58 217 ALA A C 1
ATOM 1606 O O . ALA A 1 217 ? 70.947 9.265 49.798 1.00 23.41 217 ALA A O 1
ATOM 1608 N N . ASP A 1 218 ? 69.285 8.435 51.041 1.00 26.71 218 ASP A N 1
ATOM 1609 C CA . ASP A 1 218 ? 69.699 9.120 52.272 1.00 25.90 218 ASP A CA 1
ATOM 1610 C C . ASP A 1 218 ? 70.800 8.362 53.013 1.00 24.85 218 ASP A C 1
ATOM 1611 O O . ASP A 1 218 ? 71.705 8.980 53.602 1.00 23.67 218 ASP A O 1
ATOM 1616 N N . TYR A 1 219 ? 70.716 7.027 52.964 1.00 25.09 219 TYR A N 1
ATOM 1617 C CA . TYR A 1 219 ? 71.700 6.099 53.539 1.00 22.63 219 TYR A CA 1
ATOM 1618 C C . TYR A 1 219 ? 71.890 4.930 52.608 1.00 23.74 219 TYR A C 1
ATOM 1619 O O . TYR A 1 219 ? 71.000 4.604 51.810 1.00 23.56 219 TYR A O 1
ATOM 1628 N N . VAL A 1 220 ? 73.047 4.294 52.733 1.00 22.77 220 VAL A N 1
ATOM 1629 C CA . VAL A 1 220 ? 73.361 3.085 52.000 1.00 21.99 220 VAL A CA 1
ATOM 1630 C C . VAL A 1 220 ? 73.972 2.042 52.919 1.00 24.91 220 VAL A C 1
ATOM 1631 O O . VAL A 1 220 ? 74.531 2.373 53.974 1.00 24.47 220 VAL A O 1
ATOM 1635 N N . SER A 1 221 ? 73.845 0.774 52.544 1.00 25.45 221 SER A N 1
ATOM 1636 C CA . SER A 1 221 ? 74.276 -0.320 53.419 1.00 26.73 221 SER A CA 1
ATOM 1637 C C . SER A 1 221 ? 74.485 -1.607 52.636 1.00 27.40 221 SER A C 1
ATOM 1638 O O . SER A 1 221 ? 73.837 -1.833 51.627 1.00 26.75 221 SER A O 1
ATOM 1641 N N . GLU A 1 222 ? 75.390 -2.451 53.129 1.00 24.92 222 GLU A N 1
ATOM 1642 C CA . GLU A 1 222 ? 75.408 -3.868 52.762 1.00 26.75 222 GLU A CA 1
ATOM 1643 C C . GLU A 1 222 ? 74.176 -4.499 53.393 1.00 27.36 222 GLU A C 1
ATOM 1644 O O . GLU A 1 222 ? 73.715 -4.026 54.435 1.00 25.68 222 GLU A O 1
ATOM 1650 N N . MET A 1 223 ? 73.664 -5.586 52.810 1.00 23.21 223 MET A N 1
ATOM 1651 C CA . MET A 1 223 ? 72.467 -6.236 53.374 1.00 24.60 223 MET A CA 1
ATOM 1652 C C . MET A 1 223 ? 72.685 -6.676 54.827 1.00 23.79 223 MET A C 1
ATOM 1653 O O . MET A 1 223 ? 71.814 -6.461 55.681 1.00 22.20 223 MET A O 1
ATOM 1658 N N . LYS A 1 224 ? 73.859 -7.240 55.124 1.00 24.35 224 LYS A N 1
ATOM 1659 C CA . LYS A 1 224 ? 74.130 -7.742 56.486 1.00 28.67 224 LYS A CA 1
ATOM 1660 C C . LYS A 1 224 ? 74.101 -6.670 57.582 1.00 26.97 224 LYS A C 1
ATOM 1661 O O . LYS A 1 224 ? 73.827 -6.983 58.743 1.00 27.47 224 LYS A O 1
ATOM 1667 N N . ASP A 1 225 ? 74.373 -5.422 57.205 1.00 23.83 225 ASP A N 1
ATOM 1668 C CA . ASP A 1 225 ? 74.406 -4.298 58.152 1.00 26.04 225 ASP A CA 1
ATOM 1669 C C . ASP A 1 225 ? 73.082 -3.540 58.202 1.00 26.95 225 ASP A C 1
ATOM 1670 O O . ASP A 1 225 ? 72.923 -2.615 59.007 1.00 24.72 225 ASP A O 1
ATOM 1675 N N . ALA A 1 226 ? 72.131 -3.921 57.347 1.00 25.36 226 ALA A N 1
ATOM 1676 C CA . ALA A 1 226 ? 70.917 -3.124 57.162 1.00 23.70 226 ALA A CA 1
ATOM 1677 C C . ALA A 1 226 ? 70.019 -3.116 58.385 1.00 24.95 226 ALA A C 1
ATOM 1678 O O . ALA A 1 226 ? 69.423 -2.078 58.703 1.00 27.01 226 ALA A O 1
ATOM 1680 N N . GLU A 1 227 ? 69.886 -4.258 59.057 1.00 24.14 227 GLU A N 1
ATOM 1681 C CA . GLU A 1 227 ? 69.027 -4.319 60.253 1.00 31.55 227 GLU A CA 1
ATOM 1682 C C . GLU A 1 227 ? 69.426 -3.303 61.328 1.00 28.96 227 GLU A C 1
ATOM 1683 O O . GLU A 1 227 ? 68.557 -2.611 61.869 1.00 28.62 227 GLU A O 1
ATOM 1689 N N . SER A 1 228 ? 70.720 -3.244 61.659 1.00 30.95 228 SER A N 1
ATOM 1690 C CA . SER A 1 228 ? 71.201 -2.346 62.719 1.00 30.08 228 SER A CA 1
ATOM 1691 C C . SER A 1 228 ? 70.967 -0.870 62.335 1.00 28.54 228 SER A C 1
ATOM 1692 O O . SER A 1 228 ? 70.568 -0.061 63.171 1.00 29.02 228 SER A O 1
ATOM 1695 N N . LEU A 1 229 ? 71.182 -0.531 61.072 1.00 25.87 229 LEU A N 1
ATOM 1696 C CA . LEU A 1 229 ? 70.866 0.804 60.579 1.00 24.47 229 LEU A CA 1
ATOM 1697 C C . LEU A 1 229 ? 69.377 1.112 60.661 1.00 24.29 229 LEU A C 1
ATOM 1698 O O . LEU A 1 229 ? 68.959 2.138 61.217 1.00 26.90 229 LEU A O 1
ATOM 1703 N N . ILE A 1 230 ? 68.567 0.235 60.091 1.00 24.15 230 ILE A N 1
ATOM 1704 C CA . ILE A 1 230 ? 67.140 0.496 60.028 1.00 24.93 230 ILE A CA 1
ATOM 1705 C C . ILE A 1 230 ? 66.519 0.561 61.424 1.00 25.84 230 ILE A C 1
ATOM 1706 O O . ILE A 1 230 ? 65.638 1.415 61.700 1.00 24.77 230 ILE A O 1
ATOM 1711 N N . ASN A 1 231 ? 66.982 -0.312 62.313 1.00 24.72 231 ASN A N 1
ATOM 1712 C CA . ASN A 1 231 ? 66.579 -0.239 63.715 1.00 25.08 231 ASN A CA 1
ATOM 1713 C C . ASN A 1 231 ? 66.835 1.144 64.308 1.00 24.45 231 ASN A C 1
ATOM 1714 O O . ASN A 1 231 ? 65.976 1.684 65.010 1.00 28.45 231 ASN A O 1
ATOM 1719 N N . LYS A 1 232 ? 68.012 1.705 64.035 1.00 23.88 232 LYS A N 1
ATOM 1720 C CA . LYS A 1 232 ? 68.368 3.016 64.560 1.00 27.99 232 LYS A CA 1
ATOM 1721 C C . LYS A 1 232 ? 67.540 4.127 63.925 1.00 28.18 232 LYS A C 1
ATOM 1722 O O . LYS A 1 232 ? 67.116 5.045 64.621 1.00 33.03 232 LYS A O 1
ATOM 1725 N N . LEU A 1 233 ? 67.284 4.013 62.621 1.00 29.25 233 LEU A N 1
ATOM 1726 C CA . LEU A 1 233 ? 66.549 5.030 61.874 1.00 28.43 233 LEU A CA 1
ATOM 1727 C C . LEU A 1 233 ? 65.064 5.048 62.229 1.00 31.18 233 LEU A C 1
ATOM 1728 O O . LEU A 1 233 ? 64.424 6.093 62.138 1.00 32.35 233 LEU A O 1
ATOM 1733 N N . THR A 1 234 ? 64.537 3.904 62.649 1.00 26.76 234 THR A N 1
ATOM 1734 C CA . THR A 1 234 ? 63.098 3.751 62.889 1.00 26.26 234 THR A CA 1
ATOM 1735 C C . THR A 1 234 ? 62.695 3.410 64.335 1.00 27.21 234 THR A C 1
ATOM 1736 O O . THR A 1 234 ? 61.561 3.046 64.567 1.00 25.16 234 THR A O 1
ATOM 1740 N N A ASP A 1 235 ? 63.629 3.533 65.276 0.50 28.83 235 ASP A N 1
ATOM 1741 N N B ASP A 1 235 ? 63.610 3.548 65.296 0.50 29.07 235 ASP A N 1
ATOM 1742 C CA A ASP A 1 235 ? 63.408 3.123 66.667 0.50 28.66 235 ASP A CA 1
ATOM 1743 C CA B ASP A 1 235 ? 63.355 3.144 66.694 0.50 28.28 235 ASP A CA 1
ATOM 1744 C C A ASP A 1 235 ? 62.823 1.713 66.752 0.50 28.38 235 ASP A C 1
ATOM 1745 C C B ASP A 1 235 ? 62.812 1.704 66.760 0.50 28.19 235 ASP A C 1
ATOM 1746 O O A ASP A 1 235 ? 61.877 1.444 67.503 0.50 26.79 235 ASP A O 1
ATOM 1747 O O B ASP A 1 235 ? 61.871 1.407 67.506 0.50 26.18 235 ASP A O 1
ATOM 1756 N N . GLY A 1 236 ? 63.393 0.820 65.954 1.00 28.19 236 GLY A N 1
ATOM 1757 C CA . GLY A 1 236 ? 63.019 -0.584 65.950 1.00 28.01 236 GLY A CA 1
ATOM 1758 C C . GLY A 1 236 ? 61.768 -0.945 65.182 1.00 30.50 236 GLY A C 1
ATOM 1759 O O . GLY A 1 236 ? 61.388 -2.108 65.161 1.00 28.94 236 GLY A O 1
ATOM 1760 N N . LEU A 1 237 ? 61.123 0.028 64.541 1.00 27.65 237 LEU A N 1
ATOM 1761 C CA . LEU A 1 237 ? 59.860 -0.255 63.853 1.00 27.57 237 LEU A CA 1
ATOM 1762 C C . LEU A 1 237 ? 60.094 -1.129 62.635 1.00 27.70 237 LEU A C 1
ATOM 1763 O O . LEU A 1 237 ? 59.370 -2.086 62.419 1.00 26.13 237 LEU A O 1
ATOM 1768 N N . GLY A 1 238 ? 61.127 -0.799 61.857 1.00 25.38 238 GLY A N 1
ATOM 1769 C CA . GLY A 1 238 ? 61.395 -1.430 60.582 1.00 25.71 238 GLY A CA 1
ATOM 1770 C C . GLY A 1 238 ? 60.997 -0.573 59.382 1.00 23.41 238 GLY A C 1
ATOM 1771 O O . GLY A 1 238 ? 60.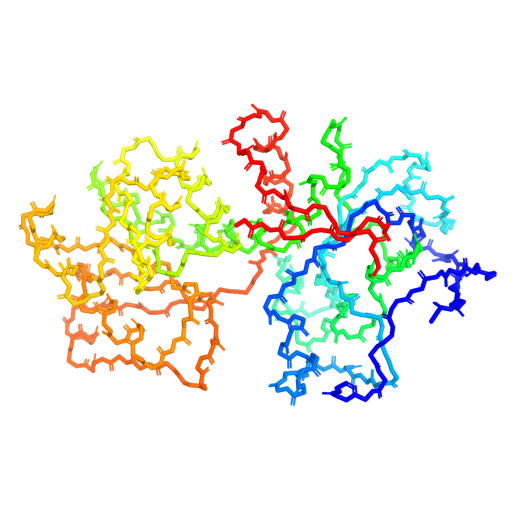385 0.485 59.531 1.00 26.52 238 GLY A O 1
ATOM 1772 N N . ALA A 1 239 ? 61.317 -1.073 58.192 1.00 24.15 239 ALA A N 1
ATOM 1773 C CA . ALA A 1 239 ? 61.087 -0.371 56.931 1.00 23.43 239 ALA A CA 1
ATOM 1774 C C . ALA A 1 239 ? 59.626 -0.514 56.505 1.00 24.97 239 ALA A C 1
ATOM 1775 O O . ALA A 1 239 ? 59.014 -1.527 56.780 1.00 24.62 239 ALA A O 1
ATOM 1777 N N A SER A 1 240 ? 59.085 0.504 55.837 0.50 23.64 240 SER A N 1
ATOM 1778 N N B SER A 1 240 ? 59.080 0.493 55.830 0.50 24.72 240 SER A N 1
ATOM 1779 C CA A SER A 1 240 ? 57.710 0.450 55.328 0.50 24.81 240 SER A CA 1
ATOM 1780 C CA B SER A 1 240 ? 57.703 0.418 55.332 0.50 26.78 240 SER A CA 1
ATOM 1781 C C A SER A 1 240 ? 57.584 -0.433 54.085 0.50 25.24 240 SER A C 1
ATOM 1782 C C B SER A 1 240 ? 57.592 -0.462 54.090 0.50 26.27 240 SER A C 1
ATOM 1783 O O A SER A 1 240 ? 56.577 -1.144 53.901 0.50 25.39 240 SER A O 1
ATOM 1784 O O B SER A 1 240 ? 56.605 -1.201 53.910 0.50 26.45 240 SER A O 1
ATOM 1789 N N . ILE A 1 241 ? 58.603 -0.364 53.239 1.00 23.56 241 ILE A N 1
ATOM 1790 C CA . ILE A 1 241 ? 58.616 -1.014 51.938 1.00 26.81 241 ILE A CA 1
ATOM 1791 C C . ILE A 1 241 ? 60.036 -1.341 51.586 1.00 25.58 241 ILE A C 1
ATOM 1792 O O . ILE A 1 241 ? 60.969 -0.631 51.971 1.00 23.87 241 ILE A O 1
ATOM 1797 N N . ALA A 1 242 ? 60.204 -2.441 50.862 1.00 24.16 242 ALA A N 1
ATOM 1798 C CA . ALA A 1 242 ? 61.471 -2.732 50.172 1.00 25.31 242 ALA A CA 1
ATOM 1799 C C . ALA A 1 242 ? 61.150 -3.001 48.704 1.00 26.39 242 ALA A C 1
ATOM 1800 O O . ALA A 1 242 ? 60.354 -3.903 48.366 1.00 25.71 242 ALA A O 1
ATOM 1802 N N . ILE A 1 243 ? 61.736 -2.185 47.834 1.00 21.93 243 ILE A N 1
ATOM 1803 C CA . ILE A 1 243 ? 61.644 -2.406 46.396 1.00 23.77 243 ILE A CA 1
ATOM 1804 C C . ILE A 1 243 ? 62.852 -3.245 45.978 1.00 25.05 243 ILE A C 1
ATOM 1805 O O . ILE A 1 243 ? 64.004 -2.807 46.098 1.00 25.58 243 ILE A O 1
ATOM 1810 N N . ASP A 1 244 ? 62.593 -4.491 45.585 1.00 21.33 244 ASP A N 1
ATOM 1811 C CA . ASP A 1 244 ? 63.658 -5.441 45.234 1.00 21.89 244 ASP A CA 1
ATOM 1812 C C . ASP A 1 244 ? 63.882 -5.460 43.734 1.00 22.44 244 ASP A C 1
ATOM 1813 O O . ASP A 1 244 ? 63.125 -6.084 42.973 1.00 23.08 244 ASP A O 1
ATOM 1818 N N . LEU A 1 245 ? 64.937 -4.766 43.329 1.00 22.77 245 LEU A N 1
ATOM 1819 C CA . LEU A 1 245 ? 65.347 -4.694 41.928 1.00 23.00 245 LEU A CA 1
ATOM 1820 C C . LEU A 1 245 ? 66.276 -5.843 41.525 1.00 24.42 245 LEU A C 1
ATOM 1821 O O . LEU A 1 245 ? 66.703 -5.890 40.382 1.00 23.58 245 LEU A O 1
ATOM 1826 N N . VAL A 1 246 ? 66.571 -6.773 42.446 1.00 25.89 246 VAL A N 1
ATOM 1827 C CA . VAL A 1 246 ? 67.453 -7.926 42.160 1.00 24.49 246 VAL A CA 1
ATOM 1828 C C . VAL A 1 246 ? 66.645 -9.214 42.078 1.00 25.73 246 VAL A C 1
ATOM 1829 O O . VAL A 1 246 ? 66.591 -9.849 41.032 1.00 24.91 246 VAL A O 1
ATOM 1833 N N . GLY A 1 247 ? 66.007 -9.583 43.183 1.00 24.13 247 GLY A N 1
ATOM 1834 C CA . GLY A 1 247 ? 65.037 -10.644 43.201 1.00 22.67 247 GLY A CA 1
ATOM 1835 C C . GLY A 1 247 ? 65.610 -12.041 43.176 1.00 22.13 247 GLY A C 1
ATOM 1836 O O . GLY A 1 247 ? 65.356 -12.797 42.236 1.00 25.09 247 GLY A O 1
ATOM 1837 N N . THR A 1 248 ? 66.380 -12.386 44.206 1.00 23.89 248 THR A N 1
ATOM 1838 C CA . THR A 1 248 ? 66.851 -13.752 44.384 1.00 23.63 248 THR A CA 1
ATOM 1839 C C .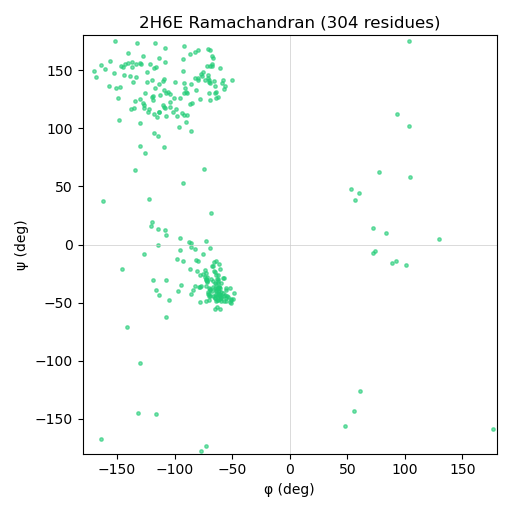 THR A 1 248 ? 66.286 -14.322 45.672 1.00 25.97 248 THR A C 1
ATOM 1840 O O . THR A 1 248 ? 65.655 -13.602 46.477 1.00 25.23 248 THR A O 1
ATOM 1844 N N . GLU A 1 249 ? 66.538 -15.617 45.860 1.00 25.20 249 GLU A N 1
ATOM 1845 C CA A GLU A 1 249 ? 66.150 -16.349 47.050 0.50 25.51 249 GLU A CA 1
ATOM 1846 C CA B GLU A 1 249 ? 66.113 -16.309 47.080 0.50 26.17 249 GLU A CA 1
ATOM 1847 C C . GLU A 1 249 ? 66.639 -15.587 48.305 1.00 26.79 249 GLU A C 1
ATOM 1848 O O . GLU A 1 249 ? 65.902 -15.414 49.303 1.00 28.33 249 GLU A O 1
ATOM 1859 N N . GLU A 1 250 ? 67.883 -15.120 48.252 1.00 25.74 250 GLU A N 1
ATOM 1860 C CA . GLU A 1 250 ? 68.472 -14.447 49.416 1.00 27.50 250 GLU A CA 1
ATOM 1861 C C . GLU A 1 250 ? 68.025 -12.991 49.609 1.00 27.09 250 GLU A C 1
ATOM 1862 O O . GLU A 1 250 ? 67.849 -12.560 50.751 1.00 24.04 250 GLU A O 1
ATOM 1868 N N . THR A 1 251 ? 67.832 -12.240 48.523 1.00 24.19 251 THR A N 1
ATOM 1869 C CA . THR A 1 251 ? 67.431 -10.835 48.655 1.00 23.98 251 THR A CA 1
ATOM 1870 C C . THR A 1 251 ? 66.056 -10.704 49.301 1.00 23.59 251 THR A C 1
ATOM 1871 O O . THR A 1 251 ? 65.895 -9.953 50.249 1.00 23.61 251 THR A O 1
ATOM 1875 N N . THR A 1 252 ? 65.068 -11.447 48.825 1.00 24.47 252 THR A N 1
ATOM 1876 C CA . THR A 1 252 ? 63.722 -11.320 49.392 1.00 25.81 252 THR A CA 1
ATOM 1877 C C . THR A 1 252 ? 63.673 -11.815 50.844 1.00 25.16 252 THR A C 1
ATOM 1878 O O . THR A 1 252 ? 63.106 -11.165 51.721 1.00 25.05 252 THR A O 1
ATOM 1882 N N . TYR A 1 253 ? 64.301 -12.957 51.103 1.00 22.40 253 TYR A N 1
ATOM 1883 C CA . TYR A 1 253 ? 64.382 -13.475 52.463 1.00 24.95 253 TYR A CA 1
ATOM 1884 C C . TYR A 1 253 ? 64.896 -12.405 53.439 1.00 24.23 253 TYR A C 1
ATOM 1885 O O . TYR A 1 253 ? 64.283 -12.148 54.484 1.00 24.12 253 TYR A O 1
ATOM 1894 N N . ASN A 1 254 ? 66.008 -11.769 53.086 1.00 25.49 254 ASN A N 1
ATOM 1895 C CA . ASN A 1 254 ? 66.647 -10.786 53.960 1.00 24.94 254 ASN A CA 1
ATOM 1896 C C . ASN A 1 254 ? 65.863 -9.480 54.080 1.00 26.95 254 ASN A C 1
ATOM 1897 O O . ASN A 1 254 ? 65.729 -8.922 55.186 1.00 26.41 254 ASN A O 1
ATOM 1902 N N . LEU A 1 255 ? 65.324 -9.015 52.950 1.00 24.15 255 LEU A N 1
ATOM 1903 C CA . LEU A 1 255 ? 64.487 -7.818 52.906 1.00 24.88 255 LEU A CA 1
ATOM 1904 C C . LEU A 1 255 ? 63.223 -7.956 53.746 1.00 26.57 255 LEU A C 1
ATOM 1905 O O . LEU A 1 255 ? 62.846 -7.026 54.477 1.00 24.15 255 LEU A O 1
ATOM 1910 N N . GLY A 1 256 ? 62.584 -9.117 53.656 1.00 24.67 256 GLY A N 1
ATOM 1911 C CA . GLY A 1 256 ? 61.343 -9.366 54.388 1.00 26.47 256 GLY A CA 1
ATOM 1912 C C . GLY A 1 256 ? 61.523 -9.106 55.869 1.00 25.27 256 GLY A C 1
ATOM 1913 O O . GLY A 1 256 ? 60.709 -8.432 56.501 1.00 25.42 256 GLY A O 1
ATOM 1914 N N . LYS A 1 257 ? 62.635 -9.584 56.408 1.00 26.70 257 LYS A N 1
ATOM 1915 C CA . LYS A 1 257 ? 62.918 -9.420 57.820 1.00 26.98 257 LYS A CA 1
ATOM 1916 C C . LYS A 1 257 ? 63.118 -7.973 58.270 1.00 26.47 257 LYS A C 1
ATOM 1917 O O . LYS A 1 257 ? 62.939 -7.671 59.433 1.00 26.97 257 LYS A O 1
ATOM 1923 N N . LEU A 1 258 ? 63.499 -7.091 57.360 1.00 25.26 258 LEU A N 1
ATOM 1924 C CA . LEU A 1 258 ? 63.727 -5.672 57.682 1.00 24.41 258 LEU A CA 1
ATOM 1925 C C . LEU A 1 258 ? 62.436 -4.859 57.759 1.00 24.80 258 LEU A C 1
ATOM 1926 O O . LEU A 1 258 ? 62.422 -3.733 58.291 1.00 24.24 258 LEU A O 1
ATOM 1931 N N . LEU A 1 259 ? 61.341 -5.436 57.257 1.00 23.72 259 LEU A N 1
ATOM 1932 C CA . LEU A 1 259 ? 60.078 -4.729 57.173 1.00 24.14 259 LEU A CA 1
ATOM 1933 C C . LEU A 1 259 ? 59.396 -4.647 58.518 1.00 25.25 259 LEU A C 1
ATOM 1934 O O . LEU A 1 259 ? 59.522 -5.558 59.348 1.00 23.64 259 LEU A O 1
ATOM 1939 N N . ALA A 1 260 ? 58.684 -3.539 58.721 1.00 22.70 260 ALA A N 1
ATOM 1940 C CA . ALA A 1 260 ? 57.742 -3.394 59.801 1.00 20.64 260 ALA A CA 1
ATOM 1941 C C . ALA A 1 260 ? 56.583 -4.362 59.553 1.00 22.70 260 ALA A C 1
ATOM 1942 O O . ALA A 1 260 ? 56.403 -4.847 58.426 1.00 22.25 260 ALA A O 1
ATOM 1944 N N . GLN A 1 261 ? 55.823 -4.675 60.593 1.00 22.56 261 GLN A N 1
ATOM 1945 C CA . GLN A 1 261 ? 54.566 -5.412 60.416 1.00 22.55 261 GLN A CA 1
ATOM 1946 C C . GLN A 1 261 ? 53.706 -4.750 59.338 1.00 21.91 261 GLN A C 1
ATOM 1947 O O . GLN A 1 261 ? 53.664 -3.519 59.228 1.00 21.76 261 GLN A O 1
ATOM 1953 N N . GLU A 1 262 ? 53.054 -5.598 58.545 1.00 20.76 262 GLU A N 1
ATOM 1954 C CA . GLU A 1 262 ? 52.217 -5.231 57.394 1.00 22.93 262 GLU A CA 1
ATOM 1955 C C . GLU A 1 262 ? 52.972 -4.737 56.161 1.00 23.04 262 GLU A C 1
ATOM 1956 O O . GLU A 1 262 ? 52.353 -4.517 55.130 1.00 27.77 262 GLU A O 1
ATOM 1962 N N . GLY A 1 263 ? 54.284 -4.539 56.270 1.00 22.84 263 GLY A N 1
ATOM 1963 C CA . GLY A 1 263 ? 55.081 -3.984 55.201 1.00 26.85 263 GLY A CA 1
ATOM 1964 C C . GLY A 1 263 ? 55.207 -4.948 54.039 1.00 26.27 263 GLY A C 1
ATOM 1965 O O . GLY A 1 263 ? 54.882 -6.132 54.163 1.00 23.59 263 GLY A O 1
ATOM 1966 N N . ALA A 1 264 ? 55.695 -4.433 52.916 1.00 24.04 264 ALA A N 1
ATOM 1967 C CA . ALA A 1 264 ? 55.742 -5.197 51.685 1.00 21.97 264 ALA A CA 1
ATOM 1968 C C . ALA A 1 264 ? 57.073 -5.091 50.987 1.00 23.21 264 ALA A C 1
ATOM 1969 O O . ALA A 1 264 ? 57.721 -4.023 50.987 1.00 23.40 264 ALA A O 1
ATOM 1971 N N . ILE A 1 265 ? 57.456 -6.207 50.373 1.00 21.33 265 ILE A N 1
ATOM 1972 C CA . ILE A 1 265 ? 58.433 -6.214 49.281 1.00 24.94 265 ILE A CA 1
ATOM 1973 C C . ILE A 1 265 ? 57.676 -6.035 47.958 1.00 22.57 265 ILE A C 1
ATOM 1974 O O . ILE A 1 265 ? 56.679 -6.722 47.682 1.00 24.54 265 ILE A O 1
ATOM 1979 N N . ILE A 1 266 ? 58.146 -5.096 47.145 1.00 22.65 266 ILE A N 1
ATOM 1980 C CA . ILE A 1 266 ? 57.724 -4.976 45.753 1.00 23.72 266 ILE A CA 1
ATOM 1981 C C . ILE A 1 266 ? 58.812 -5.679 44.934 1.00 20.92 266 ILE A C 1
ATOM 1982 O O . ILE A 1 266 ? 59.979 -5.242 44.897 1.00 22.68 266 ILE A O 1
ATOM 1987 N N . LEU A 1 267 ? 58.444 -6.818 44.363 1.00 22.99 267 LEU A N 1
ATOM 1988 C CA . LEU A 1 267 ? 59.355 -7.649 43.603 1.00 22.39 267 LEU A CA 1
ATOM 1989 C C . LEU A 1 267 ? 59.353 -7.252 42.135 1.00 22.07 267 LEU A C 1
ATOM 1990 O O . LEU A 1 267 ? 58.407 -7.548 41.371 1.00 22.07 267 LEU A O 1
ATOM 1995 N N . VAL A 1 268 ? 60.426 -6.589 41.747 1.00 22.07 268 VAL A N 1
ATOM 1996 C CA . VAL A 1 268 ? 60.639 -6.162 40.374 1.00 22.19 268 VAL A CA 1
ATOM 1997 C C . VAL A 1 268 ? 61.681 -7.024 39.653 1.00 23.28 268 VAL A C 1
ATOM 1998 O O . VAL A 1 268 ? 61.489 -7.454 38.499 1.00 23.36 268 VAL A O 1
ATOM 2002 N N . GLY A 1 269 ? 62.805 -7.239 40.330 1.00 23.75 269 GLY A N 1
ATOM 2003 C CA . GLY A 1 269 ? 63.876 -8.075 39.809 1.00 24.67 269 GLY A CA 1
ATOM 2004 C C . GLY A 1 269 ? 63.488 -9.544 39.827 1.00 25.97 269 GLY A C 1
ATOM 2005 O O . GLY A 1 269 ? 62.674 -9.971 40.626 1.00 23.71 269 GLY A O 1
ATOM 2006 N N . MET A 1 270 ? 64.075 -10.325 38.931 1.00 26.99 270 MET A N 1
ATOM 2007 C CA A MET A 1 270 ? 63.890 -11.769 38.947 0.50 29.78 270 MET A CA 1
ATOM 2008 C CA B MET A 1 270 ? 63.907 -11.779 38.975 0.50 27.73 270 MET A CA 1
ATOM 2009 C C . MET A 1 270 ? 65.174 -12.455 38.475 1.00 30.91 270 MET A C 1
ATOM 2010 O O . MET A 1 270 ? 65.153 -13.302 37.574 1.00 32.92 270 MET A O 1
ATOM 2019 N N . GLU A 1 271 ? 66.290 -12.075 39.091 1.00 32.36 271 GLU A N 1
ATOM 2020 C CA . GLU A 1 271 ? 67.603 -12.637 38.753 1.00 31.88 271 GLU A CA 1
ATOM 2021 C C . GLU A 1 271 ? 67.730 -14.067 39.227 1.00 28.89 271 GLU A C 1
ATOM 2022 O O . GLU A 1 271 ? 68.420 -14.848 38.594 1.00 31.11 271 GLU A O 1
ATOM 2028 N N . GLY A 1 272 ? 67.065 -14.408 40.330 1.00 27.45 272 GLY A N 1
ATOM 2029 C CA . GLY A 1 272 ? 67.010 -15.785 40.815 1.00 27.86 272 GLY A CA 1
ATOM 2030 C C . GLY A 1 272 ? 65.885 -16.603 40.198 1.00 29.73 272 GLY A C 1
ATOM 2031 O O . GLY A 1 272 ? 64.954 -16.054 39.600 1.00 32.74 272 GLY A O 1
ATOM 2032 N N . LYS A 1 273 ? 65.971 -17.925 40.332 1.00 27.92 273 LYS A N 1
ATOM 2033 C CA . LYS A 1 273 ? 64.898 -18.806 39.859 1.00 29.87 273 LYS A CA 1
ATOM 2034 C C . LYS A 1 273 ? 63.671 -18.649 40.748 1.00 27.73 273 LYS A C 1
ATOM 2035 O O . LYS A 1 273 ? 62.528 -18.603 40.272 1.00 26.40 273 LYS A O 1
ATOM 2038 N N . ARG A 1 274 ? 63.932 -18.590 42.045 1.00 24.76 274 ARG A N 1
ATOM 2039 C CA . ARG A 1 274 ? 62.900 -18.470 43.036 1.00 25.89 274 ARG A CA 1
ATOM 2040 C C . ARG A 1 274 ? 63.199 -17.309 43.958 1.00 26.39 274 ARG A C 1
ATOM 2041 O O . ARG A 1 274 ? 64.314 -16.794 44.000 1.00 24.69 274 ARG A O 1
ATOM 2049 N N . VAL A 1 275 ? 62.160 -16.881 44.651 1.00 22.99 275 VAL A N 1
ATOM 2050 C CA . VAL A 1 275 ? 62.302 -16.006 45.791 1.00 25.48 275 VAL A CA 1
ATOM 2051 C C . VAL A 1 275 ? 61.861 -16.799 47.021 1.00 25.40 275 VAL A C 1
ATOM 2052 O O . VAL A 1 275 ? 61.168 -17.816 46.907 1.00 26.97 275 VAL A O 1
ATOM 2056 N N . SER A 1 276 ? 62.274 -16.348 48.195 1.00 24.21 276 SER A N 1
ATOM 2057 C CA . SER A 1 276 ? 61.958 -17.059 49.407 1.00 26.25 276 SER A CA 1
ATOM 2058 C C . SER A 1 276 ? 61.760 -16.087 50.567 1.00 25.90 276 SER A C 1
ATOM 2059 O O . SER A 1 276 ? 62.249 -14.955 50.542 1.00 25.99 276 SER A O 1
ATOM 2062 N N . LEU A 1 277 ? 60.967 -16.526 51.530 1.00 23.21 277 LEU A N 1
ATOM 2063 C CA . LEU A 1 277 ? 60.664 -15.747 52.717 1.00 22.90 277 LEU A CA 1
ATOM 2064 C C . LEU A 1 277 ? 60.561 -16.703 53.892 1.00 23.94 277 LEU A C 1
ATOM 2065 O O . LEU A 1 277 ? 60.095 -17.834 53.754 1.00 26.20 277 LEU A O 1
ATOM 2070 N N . GLU A 1 278 ? 60.980 -16.230 55.047 1.00 26.49 278 GLU A N 1
ATOM 2071 C CA . GLU A 1 278 ? 60.744 -16.947 56.290 1.00 24.00 278 GLU A CA 1
ATOM 2072 C C . GLU A 1 278 ? 59.241 -17.015 56.560 1.00 25.82 278 GLU A C 1
ATOM 2073 O O . GLU A 1 278 ? 58.546 -15.984 56.572 1.00 25.69 278 GLU A O 1
ATOM 2079 N N . ALA A 1 279 ? 58.744 -18.226 56.765 1.00 24.19 279 ALA A N 1
ATOM 2080 C CA . ALA A 1 279 ? 57.319 -18.445 56.992 1.00 25.08 279 ALA A CA 1
ATOM 2081 C C . ALA A 1 279 ? 56.824 -17.749 58.257 1.00 28.00 279 ALA A C 1
ATOM 2082 O O . ALA A 1 279 ? 55.803 -17.083 58.226 1.00 25.17 279 ALA A O 1
ATOM 2084 N N . PHE A 1 280 ? 57.542 -17.904 59.374 1.00 28.36 280 PHE A N 1
ATOM 2085 C CA . PHE A 1 280 ? 57.143 -17.270 60.630 1.00 26.67 280 PHE A CA 1
ATOM 2086 C C . PHE A 1 280 ? 57.101 -15.741 60.529 1.00 26.10 280 PHE A C 1
ATOM 2087 O O . PHE A 1 280 ? 56.067 -15.129 60.776 1.00 28.17 280 PHE A O 1
ATOM 2095 N N . ASP A 1 281 ? 58.205 -15.120 60.125 1.00 25.04 281 ASP A N 1
ATOM 2096 C CA . ASP A 1 281 ? 58.247 -13.656 60.014 1.00 25.27 281 ASP A CA 1
ATOM 2097 C C . ASP A 1 281 ? 57.135 -13.106 59.112 1.00 25.23 281 ASP A C 1
ATOM 2098 O O . ASP A 1 281 ? 56.578 -12.063 59.405 1.00 25.41 281 ASP A O 1
ATOM 2103 N N . THR A 1 282 ? 56.817 -13.823 58.032 1.00 25.05 282 THR A N 1
ATOM 2104 C CA . THR A 1 282 ? 55.873 -13.332 57.038 1.00 23.82 282 THR A CA 1
ATOM 2105 C C . THR A 1 282 ? 54.436 -13.495 57.516 1.00 23.61 282 THR A C 1
ATOM 2106 O O . THR A 1 282 ? 53.673 -12.536 57.501 1.00 23.85 282 THR A O 1
ATOM 2110 N N . ALA A 1 283 ? 54.095 -14.692 57.990 1.00 22.53 283 ALA A N 1
ATOM 2111 C CA . ALA A 1 283 ? 52.742 -14.987 58.439 1.00 23.98 283 ALA A CA 1
ATOM 2112 C C . ALA A 1 283 ? 52.406 -14.256 59.728 1.00 23.00 283 ALA A C 1
ATOM 2113 O O . ALA A 1 283 ? 51.336 -13.647 59.838 1.00 22.13 283 ALA A O 1
ATOM 2115 N N . VAL A 1 284 ? 53.308 -14.323 60.712 1.00 22.41 284 VAL A N 1
ATOM 2116 C CA . VAL A 1 284 ? 53.023 -13.787 62.038 1.00 21.15 284 VAL A CA 1
ATOM 2117 C C . VAL A 1 284 ? 52.873 -12.261 62.064 1.00 23.25 284 VAL A C 1
ATOM 2118 O O . VAL A 1 284 ? 52.120 -11.739 62.884 1.00 22.57 284 VAL A O 1
ATOM 2122 N N . TRP A 1 285 ? 53.597 -11.564 61.179 1.00 21.22 285 TRP A N 1
ATOM 2123 C CA . TRP A 1 285 ? 53.605 -10.089 61.145 1.00 20.93 285 TRP A CA 1
ATOM 2124 C C . TRP A 1 285 ? 52.863 -9.512 59.925 1.00 18.49 285 TRP A C 1
ATOM 2125 O O . TRP A 1 285 ? 52.909 -8.308 59.647 1.00 20.28 285 TRP A O 1
ATOM 2136 N N . ASN A 1 286 ? 52.112 -10.356 59.213 1.00 19.59 286 ASN A N 1
ATOM 2137 C CA . ASN A 1 286 ? 51.301 -9.897 58.082 1.00 18.18 286 ASN A CA 1
ATOM 2138 C C . ASN A 1 286 ? 52.116 -9.191 57.020 1.00 20.17 286 ASN A C 1
ATOM 2139 O O . ASN A 1 286 ? 51.666 -8.227 56.439 1.00 22.56 286 ASN A O 1
ATOM 2144 N N . LYS A 1 287 ? 53.324 -9.680 56.755 1.00 21.88 287 LYS A N 1
ATOM 2145 C CA . LYS A 1 287 ? 54.109 -9.089 55.706 1.00 22.45 287 LYS A CA 1
ATOM 2146 C C . LYS A 1 287 ? 53.705 -9.621 54.342 1.00 23.64 287 LYS A C 1
ATOM 2147 O O . LYS A 1 287 ? 53.016 -10.640 54.233 1.00 22.40 287 LYS A O 1
ATOM 2153 N N . LYS A 1 288 ? 54.152 -8.921 53.297 1.00 23.25 288 LYS A N 1
ATOM 2154 C CA . LYS A 1 288 ? 53.635 -9.131 51.956 1.00 22.24 288 LYS A CA 1
ATOM 2155 C C . LYS A 1 288 ? 54.752 -9.142 50.933 1.00 20.69 288 LYS A C 1
ATOM 2156 O O . LYS A 1 288 ? 55.772 -8.476 51.107 1.00 23.02 288 LYS A O 1
ATOM 2162 N N . LEU A 1 289 ? 54.516 -9.851 49.843 1.00 21.60 289 LEU A N 1
ATOM 2163 C CA . LEU A 1 289 ? 55.357 -9.721 48.650 1.00 24.37 289 LEU A CA 1
ATOM 2164 C C . LEU A 1 289 ? 54.428 -9.522 47.452 1.00 20.80 289 LEU A C 1
ATOM 2165 O O . LEU A 1 289 ? 53.509 -10.310 47.236 1.00 23.12 289 LEU A O 1
ATOM 2170 N N . LEU A 1 290 ? 54.661 -8.444 46.712 1.00 20.77 290 LEU A N 1
ATOM 2171 C CA . LEU A 1 290 ? 53.819 -8.014 45.599 1.00 21.25 290 LEU A CA 1
ATOM 2172 C C . LEU A 1 290 ? 54.683 -7.926 44.327 1.00 22.50 290 LEU A C 1
ATOM 2173 O O . LEU A 1 290 ? 55.574 -7.079 44.229 1.00 21.49 290 LEU A O 1
ATOM 2178 N N . GLY A 1 291 ? 54.386 -8.790 43.357 1.00 21.41 291 GLY A N 1
ATOM 2179 C CA . GLY A 1 291 ? 55.042 -8.797 42.060 1.00 22.14 291 GLY A CA 1
ATOM 2180 C C . GLY A 1 291 ? 54.715 -7.541 41.290 1.00 22.98 291 GLY A C 1
ATOM 2181 O O . GLY A 1 291 ? 53.569 -7.066 41.340 1.00 25.23 291 GLY A O 1
ATOM 2182 N N . SER A 1 292 ? 55.703 -6.994 40.582 1.00 23.09 292 SER A N 1
ATOM 2183 C CA . SER A 1 292 ? 55.468 -5.821 39.739 1.00 21.92 292 SER A CA 1
ATOM 2184 C C . SER A 1 292 ? 56.189 -5.936 38.386 1.00 23.72 292 SER A C 1
ATOM 2185 O O . SER A 1 292 ? 57.423 -5.967 38.331 1.00 24.66 292 SER A O 1
ATOM 2188 N N . ASN A 1 293 ? 55.388 -5.977 37.319 1.00 21.93 293 ASN A N 1
ATOM 2189 C CA . ASN A 1 293 ? 55.865 -6.005 35.941 1.00 25.38 293 ASN A CA 1
ATOM 2190 C C . ASN A 1 293 ? 55.472 -4.725 35.215 1.00 21.95 293 ASN A C 1
ATOM 2191 O O . ASN A 1 293 ? 54.300 -4.447 35.044 1.00 25.21 293 ASN A O 1
ATOM 2196 N N . TYR A 1 294 ? 56.468 -3.928 34.848 1.00 24.26 294 TYR A N 1
ATOM 2197 C CA . TYR A 1 294 ? 56.257 -2.743 34.005 1.00 25.58 294 TYR A CA 1
ATOM 2198 C C . TYR A 1 294 ? 55.217 -1.791 34.627 1.00 26.60 294 TYR A C 1
ATOM 2199 O O . TYR A 1 294 ? 55.189 -1.635 35.846 1.00 25.47 294 TYR A O 1
ATOM 2208 N N . GLY A 1 295 ? 54.372 -1.144 33.824 1.00 24.86 295 GLY A N 1
ATOM 2209 C CA . GLY A 1 295 ? 53.355 -0.248 34.358 1.00 26.00 295 GLY A CA 1
ATOM 2210 C C . GLY A 1 295 ? 52.309 0.030 33.303 1.00 23.79 295 GLY A C 1
ATOM 2211 O O . GLY A 1 295 ? 52.297 -0.628 32.265 1.00 26.41 295 GLY A O 1
ATOM 2212 N N . SER A 1 296 ? 51.469 1.025 33.568 1.00 27.31 296 SER A N 1
ATOM 2213 C CA . SER A 1 296 ? 50.388 1.426 32.665 1.00 27.17 296 SER A CA 1
ATOM 2214 C C . SER A 1 296 ? 50.868 2.514 31.716 1.00 23.79 296 SER A C 1
ATOM 2215 O O . SER A 1 296 ? 51.961 3.080 31.902 1.00 23.10 296 SER A O 1
ATOM 2218 N N . LEU A 1 297 ? 50.042 2.837 30.720 1.00 21.17 297 LEU A N 1
ATOM 2219 C CA . LEU A 1 297 ? 50.335 3.960 29.837 1.00 21.20 297 LEU A CA 1
ATOM 2220 C C . LEU A 1 297 ? 50.377 5.279 30.619 1.00 21.60 297 LEU A C 1
ATOM 2221 O O . LEU A 1 297 ? 51.142 6.174 30.295 1.00 23.17 297 LEU A O 1
ATOM 2226 N N . ASN A 1 298 ? 49.577 5.370 31.672 1.00 21.31 298 ASN A N 1
ATOM 2227 C CA . ASN A 1 298 ? 49.593 6.542 32.525 1.00 21.66 298 ASN A CA 1
ATOM 2228 C C . ASN A 1 298 ? 50.917 6.665 33.283 1.00 21.70 298 ASN A C 1
ATOM 2229 O O . ASN A 1 298 ? 51.425 7.768 33.476 1.00 22.20 298 ASN A O 1
ATOM 2234 N N . ASP A 1 299 ? 51.472 5.527 33.687 1.00 23.38 299 ASP A N 1
ATOM 2235 C CA . ASP A 1 299 ? 52.787 5.480 34.322 1.00 24.86 299 ASP A CA 1
ATOM 2236 C C . ASP A 1 299 ? 53.873 6.026 33.393 1.00 22.95 299 ASP A C 1
ATOM 2237 O O . ASP A 1 299 ? 54.733 6.746 33.836 1.00 22.48 299 ASP A O 1
ATOM 2242 N N . LEU A 1 300 ? 53.845 5.648 32.124 1.00 22.81 300 LEU A N 1
ATOM 2243 C CA . LEU A 1 300 ? 54.785 6.165 31.130 1.00 21.60 300 LEU A CA 1
ATOM 2244 C C . LEU A 1 300 ? 54.579 7.662 30.903 1.00 23.37 300 LEU A C 1
ATOM 2245 O O . LEU A 1 300 ? 55.524 8.425 30.850 1.00 21.83 300 LEU A O 1
ATOM 2250 N N . GLU A 1 301 ? 53.327 8.080 30.741 1.00 24.51 301 GLU A N 1
ATOM 2251 C CA A GLU A 1 301 ? 53.020 9.499 30.635 0.50 25.11 301 GLU A CA 1
ATOM 2252 C CA B GLU A 1 301 ? 53.024 9.508 30.627 0.50 25.41 301 GLU A CA 1
ATOM 2253 C C . GLU A 1 301 ? 53.618 10.267 31.821 1.00 23.77 301 GLU A C 1
ATOM 2254 O O . GLU A 1 301 ? 54.216 11.330 31.657 1.00 24.58 301 GLU A O 1
ATOM 2265 N N . ASP A 1 302 ? 53.423 9.719 33.013 1.00 22.15 302 ASP A N 1
ATOM 2266 C CA . ASP A 1 302 ? 53.856 10.362 34.242 1.00 22.10 302 ASP A CA 1
ATOM 2267 C C . ASP A 1 302 ? 55.363 10.527 34.361 1.00 23.45 302 ASP A C 1
ATOM 2268 O O . ASP A 1 302 ? 55.832 11.585 34.782 1.00 24.71 302 ASP A O 1
ATOM 2273 N N . VAL A 1 303 ? 56.125 9.509 33.985 1.00 20.70 303 VAL A N 1
ATOM 2274 C CA . VAL A 1 303 ? 57.591 9.629 34.071 1.00 22.06 303 VAL A CA 1
ATOM 2275 C C . VAL A 1 303 ? 58.138 10.577 32.985 1.00 19.59 303 VAL A C 1
ATOM 2276 O O . VAL A 1 303 ? 59.140 11.282 33.193 1.00 19.20 303 VAL A O 1
ATOM 2280 N N . VAL A 1 304 ? 57.480 10.608 31.823 1.00 21.63 304 VAL A N 1
ATOM 2281 C CA . VAL A 1 304 ? 57.813 11.613 30.810 1.00 22.25 304 VAL A CA 1
ATOM 2282 C C . VAL A 1 304 ? 57.609 13.036 31.368 1.00 22.49 304 VAL A C 1
ATOM 2283 O O . VAL A 1 304 ? 58.469 13.898 31.203 1.00 23.42 304 VAL A O 1
ATOM 2287 N N . ARG A 1 305 ? 56.480 13.250 32.042 1.00 23.91 305 ARG A N 1
ATOM 2288 C CA A ARG A 1 305 ? 56.150 14.568 32.583 0.50 24.01 305 ARG A CA 1
ATOM 2289 C CA B ARG A 1 305 ? 56.122 14.551 32.632 0.50 24.46 305 ARG A CA 1
ATOM 2290 C C . ARG A 1 305 ? 57.132 14.986 33.688 1.00 22.56 305 ARG A C 1
ATOM 2291 O O . ARG A 1 305 ? 57.612 16.119 33.690 1.00 20.82 305 ARG A O 1
ATOM 2306 N N . LEU A 1 306 ? 57.415 14.087 34.617 1.00 22.47 306 LEU A N 1
ATOM 2307 C CA . LEU A 1 306 ? 58.421 14.332 35.654 1.00 22.06 306 LEU A CA 1
ATOM 2308 C C . LEU A 1 306 ? 59.787 14.695 35.050 1.00 21.35 306 LEU A C 1
ATOM 2309 O O . LEU A 1 306 ? 60.507 15.540 35.574 1.00 22.41 306 LEU A O 1
ATOM 2314 N N . SER A 1 307 ? 60.145 14.029 33.961 1.00 22.12 307 SER A N 1
ATOM 2315 C CA . SER A 1 307 ? 61.425 14.260 33.291 1.00 22.20 307 SER A CA 1
ATOM 2316 C C . SER A 1 307 ? 61.431 15.597 32.601 1.00 23.94 307 SER A C 1
ATOM 2317 O O . SER A 1 307 ? 62.415 16.334 32.658 1.00 21.69 307 SER A O 1
ATOM 2320 N N . GLU A 1 308 ? 60.328 15.923 31.941 1.00 22.54 308 GLU A N 1
ATOM 2321 C CA . GLU A 1 308 ? 60.262 17.171 31.196 1.00 24.13 308 GLU A CA 1
ATOM 2322 C C . GLU A 1 308 ? 60.157 18.396 32.105 1.00 22.25 308 GLU A C 1
ATOM 2323 O O . GLU A 1 308 ? 60.540 19.494 31.700 1.00 23.98 308 GLU A O 1
ATOM 2329 N N . SER A 1 309 ? 59.650 18.205 33.319 1.00 25.12 309 SER A N 1
ATOM 2330 C CA A SER A 1 309 ? 59.522 19.249 34.338 0.50 26.48 309 SER A CA 1
ATOM 2331 C CA B SER A 1 309 ? 59.567 19.330 34.257 0.50 25.13 309 SER A CA 1
ATOM 2332 C C . SER A 1 309 ? 60.787 19.385 35.193 1.00 26.94 309 SER A C 1
ATOM 2333 O O . SER A 1 309 ? 60.818 20.170 36.155 1.00 28.51 309 SER A O 1
ATOM 2338 N N . GLY A 1 310 ? 61.805 18.587 34.881 1.00 26.32 310 GLY A N 1
ATOM 2339 C CA . GLY A 1 310 ? 63.095 18.658 35.543 1.00 26.31 310 GLY A CA 1
ATOM 2340 C C . GLY A 1 310 ? 63.219 17.909 36.857 1.00 27.60 310 GLY A C 1
ATOM 2341 O O . GLY A 1 310 ? 64.220 18.064 37.538 1.00 25.35 310 GLY A O 1
ATOM 2342 N N . LYS A 1 311 ? 62.231 17.081 37.202 1.00 28.30 311 LYS A N 1
ATOM 2343 C CA . LYS A 1 311 ? 62.198 16.415 38.520 1.00 31.80 311 LYS A CA 1
ATOM 2344 C C . LYS A 1 311 ? 62.981 15.097 38.555 1.00 32.29 311 LYS A C 1
ATOM 2345 O O . LYS A 1 311 ? 63.362 14.630 39.633 1.00 34.57 311 LYS A O 1
ATOM 2351 N N . ILE A 1 312 ? 63.199 14.504 37.385 1.00 33.79 312 ILE A N 1
ATOM 2352 C CA . ILE A 1 312 ? 64.063 13.332 37.205 1.00 34.33 312 ILE A CA 1
ATOM 2353 C C . ILE A 1 312 ? 65.152 13.739 36.244 1.00 35.17 312 ILE A C 1
ATOM 2354 O O . ILE A 1 312 ? 64.884 14.465 35.283 1.00 37.89 312 ILE A O 1
ATOM 2359 N N . LYS A 1 313 ? 66.370 13.277 36.493 1.00 37.18 313 LYS A N 1
ATOM 2360 C CA . LYS A 1 313 ? 67.491 13.501 35.597 1.00 38.76 313 LYS A CA 1
ATOM 2361 C C . LYS A 1 313 ? 67.918 12.165 35.009 1.00 40.85 313 LYS A C 1
ATOM 2362 O O . LYS A 1 313 ? 67.998 11.168 35.737 1.00 39.35 313 LYS A O 1
ATOM 2364 N N . PRO A 1 314 ? 68.228 12.140 33.695 1.00 39.70 314 PRO A N 1
ATOM 2365 C CA . PRO A 1 314 ? 68.702 10.901 33.095 1.00 37.34 314 PRO A CA 1
ATOM 2366 C C . PRO A 1 314 ? 70.175 10.690 33.401 1.00 34.90 314 PRO A C 1
ATOM 2367 O O . PRO A 1 314 ? 70.950 11.660 33.436 1.00 31.95 314 PRO A O 1
ATOM 2371 N N . TYR A 1 315 ? 70.554 9.441 33.651 1.00 32.95 315 TYR A N 1
ATOM 2372 C CA . TYR A 1 315 ? 71.964 9.064 33.726 1.00 31.94 315 TYR A CA 1
ATOM 2373 C C . TYR A 1 315 ? 72.145 8.072 32.615 1.00 31.98 315 TYR A C 1
ATOM 2374 O O . TYR A 1 315 ? 71.803 6.896 32.764 1.00 33.70 315 TYR A O 1
ATOM 2383 N N . ILE A 1 316 ? 72.606 8.559 31.472 1.00 28.08 316 ILE A N 1
ATOM 2384 C CA . ILE A 1 316 ? 72.626 7.753 30.277 1.00 30.35 316 ILE A CA 1
ATOM 2385 C C . ILE A 1 316 ? 74.009 7.674 29.694 1.00 29.06 316 ILE A C 1
ATOM 2386 O O . ILE A 1 316 ? 74.806 8.609 29.817 1.00 30.11 316 ILE A O 1
ATOM 2391 N N . ILE A 1 317 ? 74.295 6.544 29.063 1.00 27.62 317 ILE A N 1
ATOM 2392 C CA . ILE A 1 317 ? 75.552 6.364 28.369 1.00 29.33 317 ILE A CA 1
ATOM 2393 C C . ILE A 1 317 ? 75.224 6.037 26.929 1.00 28.24 317 ILE A C 1
ATOM 2394 O O . ILE A 1 317 ? 74.594 5.010 26.646 1.00 27.14 317 ILE A O 1
ATOM 2399 N N . LYS A 1 318 ? 75.629 6.922 26.026 1.00 29.80 318 LYS A N 1
ATOM 2400 C CA . LYS A 1 318 ? 75.310 6.772 24.615 1.00 31.69 318 LYS A CA 1
ATOM 2401 C C . LYS A 1 318 ? 76.279 5.798 23.966 1.00 32.01 318 LYS A C 1
ATOM 2402 O O . LYS A 1 318 ? 77.503 5.890 24.160 1.00 30.09 318 LYS A O 1
ATOM 2408 N N . VAL A 1 319 ? 75.719 4.864 23.200 1.00 31.40 319 VAL A N 1
ATOM 2409 C CA . VAL A 1 319 ? 76.474 3.752 22.638 1.00 31.77 319 VAL A CA 1
ATOM 2410 C C . VAL A 1 319 ? 76.040 3.630 21.185 1.00 32.12 319 VAL A C 1
ATOM 2411 O O . VAL A 1 319 ? 74.880 3.365 20.919 1.00 31.06 319 VAL A O 1
ATOM 2415 N N . PRO A 1 320 ? 76.975 3.822 20.241 1.00 33.62 320 PRO A N 1
ATOM 2416 C CA . PRO A 1 320 ? 76.678 4.147 18.838 1.00 35.09 320 PRO A CA 1
ATOM 2417 C C . PRO A 1 320 ? 76.111 3.054 17.910 1.00 36.71 320 PRO A C 1
ATOM 2418 O O . PRO A 1 320 ? 75.916 3.334 16.725 1.00 37.22 320 PRO A O 1
ATOM 2422 N N . LEU A 1 321 ? 75.853 1.852 18.430 1.00 38.01 321 LEU A N 1
ATOM 2423 C CA . LEU A 1 321 ? 75.222 0.728 17.692 1.00 37.84 321 LEU A CA 1
ATOM 2424 C C . LEU A 1 321 ? 76.276 -0.316 17.324 1.00 38.61 321 LEU A C 1
ATOM 2425 O O . LEU A 1 321 ? 76.305 -1.405 17.906 1.00 37.24 321 LEU A O 1
ATOM 2430 N N . GLY A 1 338 ? 74.146 3.814 35.884 1.00 33.86 338 GLY A N 1
ATOM 2431 C CA . GLY A 1 338 ? 73.264 4.509 34.952 1.00 34.31 338 GLY A CA 1
ATOM 2432 C C . GLY A 1 338 ? 72.617 3.575 33.948 1.00 33.98 338 GLY A C 1
ATOM 2433 O O . GLY A 1 338 ? 72.481 2.375 34.208 1.00 33.85 338 GLY A O 1
ATOM 2434 N N . ARG A 1 339 ? 72.213 4.138 32.807 1.00 34.26 339 ARG A N 1
ATOM 2435 C CA . ARG A 1 339 ? 71.591 3.387 31.717 1.00 34.02 339 ARG A CA 1
ATOM 2436 C C . ARG A 1 339 ? 72.328 3.608 30.398 1.00 32.44 339 ARG A C 1
ATOM 2437 O O . ARG A 1 339 ? 72.586 4.747 30.010 1.00 33.16 339 ARG A O 1
ATOM 2445 N N . GLN A 1 340 ? 72.653 2.526 29.696 1.00 29.86 340 GLN A N 1
ATOM 2446 C CA . GLN A 1 340 ? 73.152 2.628 28.320 1.00 24.91 340 GLN A CA 1
ATOM 2447 C C . GLN A 1 340 ? 72.039 2.781 27.284 1.00 27.45 340 GLN A C 1
ATOM 2448 O O . GLN A 1 340 ? 70.979 2.161 27.429 1.00 31.39 340 GLN A O 1
ATOM 2454 N N . VAL A 1 341 ? 72.294 3.580 26.246 1.00 26.52 341 VAL A N 1
ATOM 2455 C CA . VAL A 1 341 ? 71.344 3.820 25.158 1.00 28.35 341 VAL A CA 1
ATOM 2456 C C . VAL A 1 341 ? 72.017 3.734 23.798 1.00 27.50 341 VAL A C 1
ATOM 2457 O O . VAL A 1 341 ? 72.982 4.465 23.518 1.00 30.14 341 VAL A O 1
ATOM 2461 N N . ILE A 1 342 ? 71.489 2.857 22.946 1.00 29.05 342 ILE A N 1
ATOM 2462 C CA . ILE A 1 342 ? 71.932 2.707 21.557 1.00 30.33 342 ILE A CA 1
ATOM 2463 C C . ILE A 1 342 ? 71.372 3.817 20.653 1.00 34.44 342 ILE A C 1
ATOM 2464 O O . ILE A 1 342 ? 70.147 3.996 20.562 1.00 32.83 342 ILE A O 1
ATOM 2469 N N . THR A 1 343 ? 72.258 4.530 19.948 1.00 34.46 343 THR A N 1
ATOM 2470 C CA . THR A 1 343 ? 71.850 5.658 19.127 1.00 36.29 343 THR A CA 1
ATOM 2471 C C . THR A 1 343 ? 72.461 5.449 17.783 1.00 41.16 343 THR A C 1
ATOM 2472 O O . THR A 1 343 ? 73.514 5.970 17.489 1.00 39.52 343 THR A O 1
ATOM 2476 N N . PRO A 1 344 ? 71.783 4.667 16.949 1.00 43.58 344 PRO A N 1
ATOM 2477 C CA . PRO A 1 344 ? 70.427 5.006 16.506 1.00 46.50 344 PRO A CA 1
ATOM 2478 C C . PRO A 1 344 ? 69.409 3.960 16.948 1.00 47.11 344 PRO A C 1
ATOM 2479 O O . PRO A 1 344 ? 69.237 2.962 16.249 1.00 49.00 344 PRO A O 1
#

Nearest PDB structures (foldseek):
  2h6e-assembly1_A  TM=1.003E+00  e=5.493E-71  Saccharolobus solfataricus P2
  1rjw-assembly1_D  TM=8.760E-01  e=4.843E-27  Geobacillus stearothermophilus
  4gkv-assembly1_C  TM=8.971E-01  e=7.581E-26  Escherichia coli K-12
  4ilk-assembly1_B  TM=8.813E-01  e=4.138E-25  Escherichia coli CFT073
  4ilk-assembly1_A  TM=8.797E-01  e=5.879E-25  Escherichia coli CFT073

Foldseek 3Di:
DDKKFFDKLADLQGIDDDDAEAAQKFKWFWQKFWDDPVLNCVSNPVDAAPQADPIEGAGQQTKGFTQHGHPHNPDDGGFIWTFQFWAAPCPDPCNVVQNSLPHSPTDGDRRNHYHRRMRMDMDNHNVRIDTQPDDGRHLLRNLSFLQQLLLQLVVVLVVLQVVDQAAEEEEEDQDLNLLNNQLVCVLPPVRYAYEYEDPDPVSQVVSVVSPHNYYDHLVCVQVVQCVVPVHQFGSEYEHQAAEQVVQQSNLQRHGQLHEYEYEHHNYPHHHHDPCSCVVRVYYYHYTGGHGPVSSNVSSVCVVVPSRGQDEDEDDSVIYIHGD

Solvent-accessible surface area: 14511 Å² total; per-residue (Å²): 152,42,45,1,66,6,48,64,10,144,66,95,115,100,113,30,80,6,60,94,13,120,31,84,45,0,2,0,76,3,21,0,0,0,41,16,86,18,6,81,50,5,96,116,35,102,28,71,72,122,58,39,60,81,85,7,3,17,0,5,0,0,0,0,41,4,47,84,50,6,174,115,1,148,51,140,129,53,31,50,6,0,1,0,4,8,10,7,49,84,93,36,149,92,9,189,94,26,90,19,20,83,3,179,73,27,64,0,0,1,17,18,52,66,1,0,20,0,49,54,2,42,0,107,6,19,98,4,24,6,104,7,112,92,20,43,20,22,72,0,0,0,2,0,18,0,0,0,11,0,1,8,0,0,108,64,0,44,84,32,3,80,105,57,88,134,10,4,0,0,0,5,13,9,34,11,40,0,0,2,0,0,19,0,0,72,39,74,45,202,93,8,31,0,0,0,2,17,91,36,128,157,71,29,66,36,0,81,115,10,24,8,61,91,39,10,60,42,178,60,0,100,73,44,2,68,102,58,21,143,50,88,10,0,2,0,0,0,0,12,33,1,32,68,108,19,0,70,48,0,4,75,14,8,3,96,81,5,0,1,0,30,20,7,111,93,18,129,184,54,44,59,51,81,132,19,30,76,72,110,95,21,70,55,52,54,14,66,12,4,36,40,109,10,0,81,47,0,4,138,30,16,39,39,63,122,7,47,49,60,41,87,143,46,114,74,44,18,88,0,18,50,37

G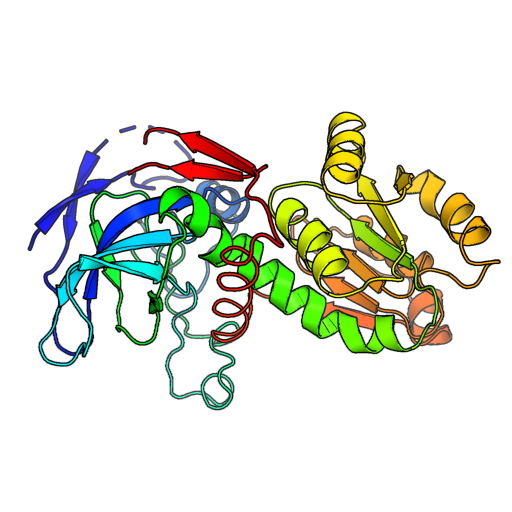O terms:
  GO:0106271 D-arabinose 1-dehydrogenase (NADP+) activity (F, EXP)

Radius of gyration: 19.96 Å; Cα contacts (8 Å, |Δi|>4): 838; chains: 1; bounding box: 41×38×64 Å

B-factor: mean 28.28, std 7.75, range [3.82, 83.76]

CATH classification: 3.90.180.10 (+1 more: 3.40.50.720)

InterPro domains:
  IPR002328 Alcohol dehydrogenase, zinc-type, conserved site [PS00059] (69-83)
  IPR011032 GroES-like superfamily [SSF50129] (8-169)
  IPR013149 Alcohol dehydrogenase-like, C-terminal [PF00107] (187-312)
  IPR013154 Alcohol dehydrogenase-like, N-terminal [PF08240] (34-142)
  IPR036291 NAD(P)-binding domain superfamily [SSF51735] (145-318)
  IPR050129 Zinc-containing alcohol dehydrogenase [PTHR43401] (10-348)

Secondary structure (DSSP, 8-state):
-EEEEB-EE-S---EEEEPPP-TT-EEEEEEEEE--HHHHHHHTTS---TT--SSEE----EEEEEEEE-TT----TT-EEEE-S-B--S-STTGGGT-GGG-TT-B-BTTTB--SSBSEEEES-GGGEEEESSS-HHHHGGGGTHHHHHHHHHHHHHHHHTT-SS-EEEEE--SHHHHHHHHHHHHH-TT-EEEEE-S-HHHHHHHHHHT-SEEE-HHHHHHHHHHHHTT--EEEEEESS--HHHHHHHHHHEEEEEEEEE----SS-----HHHHHHTT-EEEE--S--HHHHHHHHHHHHTTSS---EEEE---EEEE--